Protein AF-A0AAV9D7H4-F1 (afdb_monomer)

Foldseek 3Di:
DPDPAAADEFAEDEPVLVVVLVDPPDDQPDDVSVVVNVVVVVSVLCQQAPNHLQKHWYDNDPCLLVCCVVVLVVQVVLLPDDPVVNVVVCVVVVKDWLDDPPDNPDPDGDIDDDDDPPVVPPVCVVPDDDPPPVVVVVVCVVVVVVVVVVPPPPDDDQDPVQALQKWWQDLVQLGIYTYHYDPSIDMDGDDPVNCQVVLRSGDHIDMDGDDDPPDPPDDRGDDDDDDDDDQQAWTANPRRPDDPVVVVVPPPPDPPPPDDDDDDDPVSVVSVVSSVVVPVLQDDQVVQDDGGDGSNSSVVSRCCQQRNCPHSPNVD

Organism: Acorus calamus (NCBI:txid4465)

Solvent-accessible surface area (backbone atoms only — not comparable to full-atom values): 19617 Å² total; per-residue (Å²): 129,92,62,93,56,47,74,40,72,53,57,75,42,45,40,69,57,51,53,57,76,69,41,97,78,70,74,67,93,42,73,69,52,47,58,47,52,53,50,50,52,52,50,51,49,44,26,30,7,74,90,30,77,8,31,34,28,39,30,82,51,80,64,35,55,59,52,47,58,59,55,43,53,49,56,59,51,56,62,68,44,56,72,67,61,36,51,47,54,29,60,78,68,65,41,47,53,95,58,76,83,83,55,84,86,56,95,73,80,66,76,42,71,90,78,80,83,64,78,77,63,67,69,52,81,79,58,75,96,65,90,67,69,71,54,67,70,52,69,55,56,67,61,53,56,78,53,47,91,66,68,62,82,82,76,83,72,79,51,91,85,72,38,73,47,39,33,35,50,41,83,90,73,31,40,57,31,34,38,31,75,68,86,55,44,47,80,49,67,42,46,64,70,53,13,53,76,50,40,52,56,30,21,51,49,57,68,51,74,62,80,72,80,98,62,78,98,74,84,87,74,84,88,84,84,86,89,74,79,59,56,78,42,63,43,69,55,94,72,44,68,84,58,80,71,69,63,70,78,71,64,76,81,67,94,74,83,87,79,87,76,88,90,72,62,76,64,61,59,50,31,47,50,51,37,54,52,51,58,71,64,48,83,57,68,75,82,59,58,57,74,68,37,27,43,49,57,41,51,52,50,48,47,45,54,37,65,25,100,87,8,67,59,60,81,107

InterPro domains:
  IPR027443 Isopenicillin N synthase-like superfamily [G3DSA:2.60.120.330] (157-263)

Structure (mmCIF, N/CA/C/O backbone):
data_AF-A0AAV9D7H4-F1
#
_entry.id   AF-A0AAV9D7H4-F1
#
loop_
_atom_site.group_PDB
_atom_site.id
_atom_site.type_symbol
_atom_site.label_atom_id
_atom_site.label_alt_id
_atom_site.label_comp_id
_atom_site.label_asym_id
_atom_site.label_entity_id
_atom_site.label_seq_id
_atom_site.pdbx_PDB_ins_code
_atom_site.Cartn_x
_atom_site.Cartn_y
_atom_site.Cartn_z
_atom_site.occupancy
_atom_site.B_iso_or_equiv
_atom_site.auth_seq_id
_atom_site.auth_comp_id
_atom_site.auth_asym_id
_atom_site.auth_atom_id
_atom_site.pdbx_PDB_model_num
ATOM 1 N N . MET A 1 1 ? 18.206 -14.385 4.828 1.00 40.03 1 MET A N 1
ATOM 2 C CA . MET A 1 1 ? 18.029 -15.354 5.924 1.00 40.03 1 MET A CA 1
ATOM 3 C C . MET A 1 1 ? 16.780 -16.150 5.613 1.00 40.03 1 MET A C 1
ATOM 5 O O . MET A 1 1 ? 15.717 -15.554 5.545 1.00 40.03 1 MET A O 1
ATOM 9 N N . GLU A 1 2 ? 16.912 -17.447 5.350 1.00 40.94 2 GLU A N 1
ATOM 10 C CA . GLU A 1 2 ? 15.782 -18.385 5.374 1.00 40.94 2 GLU A CA 1
ATOM 11 C C . GLU A 1 2 ? 15.616 -18.857 6.822 1.00 40.94 2 GLU A C 1
ATOM 13 O O . GLU A 1 2 ? 16.022 -19.952 7.189 1.00 40.94 2 GLU A O 1
ATOM 18 N N . GLY A 1 3 ? 15.110 -17.968 7.675 1.00 51.56 3 GLY A N 1
ATOM 19 C CA . GLY A 1 3 ? 14.298 -18.429 8.796 1.00 51.56 3 GLY A CA 1
ATOM 20 C C . GLY A 1 3 ? 12.903 -18.693 8.240 1.00 51.56 3 GLY A C 1
ATOM 21 O O . GLY A 1 3 ? 12.486 -17.967 7.330 1.00 51.56 3 GLY A O 1
ATOM 22 N N . GLU A 1 4 ? 12.207 -19.720 8.731 1.00 58.97 4 GLU A N 1
ATOM 23 C CA . GLU A 1 4 ? 10.778 -19.924 8.461 1.00 58.97 4 GLU A CA 1
ATOM 24 C C . GLU A 1 4 ? 10.040 -18.631 8.816 1.00 58.97 4 GLU A C 1
ATOM 26 O O . GLU A 1 4 ? 9.758 -18.342 9.975 1.00 58.97 4 GLU A O 1
ATOM 31 N N . SER A 1 5 ? 9.829 -17.778 7.815 1.00 73.56 5 SER A N 1
ATOM 32 C CA . SER A 1 5 ? 9.148 -16.513 8.021 1.00 73.56 5 SER A CA 1
ATOM 33 C C . SER A 1 5 ? 7.673 -16.840 8.140 1.00 73.56 5 SER A C 1
ATOM 35 O O . SER A 1 5 ? 7.105 -17.493 7.263 1.00 73.56 5 SER A O 1
ATOM 37 N N . GLU A 1 6 ? 7.072 -16.421 9.244 1.00 90.69 6 GLU A N 1
ATOM 38 C CA . GLU A 1 6 ? 5.680 -16.717 9.542 1.00 90.69 6 GLU A CA 1
ATOM 39 C C . GLU A 1 6 ? 4.788 -16.118 8.447 1.00 90.69 6 GLU A C 1
ATOM 41 O O . GLU A 1 6 ? 4.914 -14.947 8.085 1.00 90.69 6 GLU A O 1
ATOM 46 N N . VAL A 1 7 ? 3.925 -16.938 7.849 1.00 94.12 7 VAL A N 1
ATOM 47 C CA . VAL A 1 7 ? 3.042 -16.486 6.771 1.00 94.12 7 VAL A CA 1
ATOM 48 C C . VAL A 1 7 ? 1.790 -15.882 7.385 1.00 94.12 7 VAL A C 1
ATOM 50 O O . VAL A 1 7 ? 1.121 -16.527 8.187 1.00 94.12 7 VAL A O 1
ATOM 53 N N . ILE A 1 8 ? 1.443 -14.669 6.961 1.00 95.50 8 ILE A N 1
ATOM 54 C CA . ILE A 1 8 ? 0.184 -14.021 7.317 1.00 95.50 8 ILE A CA 1
ATOM 55 C C . ILE A 1 8 ? -0.759 -13.979 6.116 1.00 95.50 8 ILE A C 1
ATOM 57 O O . ILE A 1 8 ? -0.386 -13.553 5.019 1.00 95.50 8 ILE A O 1
ATOM 61 N N . GLU A 1 9 ? -2.000 -14.393 6.356 1.00 96.81 9 GLU A N 1
ATOM 62 C CA . GLU A 1 9 ? -3.128 -14.232 5.441 1.00 96.81 9 GLU A CA 1
ATOM 63 C C . GLU A 1 9 ? -3.985 -13.063 5.954 1.00 96.81 9 GLU A C 1
ATOM 65 O O . GLU A 1 9 ? -4.584 -13.163 7.030 1.00 96.81 9 GLU A O 1
ATOM 70 N N . PRO A 1 10 ? -3.989 -11.909 5.264 1.00 96.62 10 PRO A N 1
ATOM 71 C CA . PRO A 1 10 ? -4.747 -10.744 5.702 1.00 96.62 10 PRO A CA 1
ATOM 72 C C . PRO A 1 10 ? -6.247 -11.008 5.701 1.00 96.62 10 PRO A C 1
ATOM 74 O O . PRO A 1 10 ? -6.738 -11.838 4.941 1.00 96.62 10 PRO A O 1
ATOM 77 N N . PHE A 1 11 ? -6.990 -10.231 6.494 1.00 97.75 11 PHE A N 1
ATOM 78 C CA . PHE A 1 11 ? -8.447 -10.244 6.409 1.00 97.75 11 PHE A CA 1
ATOM 79 C C . PHE A 1 11 ? -8.887 -9.918 4.976 1.00 97.75 11 PHE A C 1
ATOM 81 O O . PHE A 1 11 ? -8.496 -8.888 4.419 1.00 97.75 11 PHE A O 1
ATOM 88 N N . GLU A 1 12 ? -9.683 -10.807 4.392 1.00 97.81 12 GLU A N 1
ATOM 89 C CA . GLU A 1 12 ? -10.244 -10.635 3.059 1.00 97.81 12 GLU A CA 1
ATOM 90 C C . GLU A 1 12 ? -11.577 -9.898 3.159 1.00 97.81 12 GLU A C 1
ATOM 92 O O . GLU A 1 12 ? -12.530 -10.382 3.767 1.00 97.81 12 GLU A O 1
ATOM 97 N N . LEU A 1 13 ? -11.642 -8.721 2.545 1.00 97.56 13 LEU A N 1
ATOM 98 C CA . LEU A 1 13 ? -12.862 -7.946 2.395 1.00 97.56 13 LEU A CA 1
ATOM 99 C C . LEU A 1 13 ? -13.321 -8.042 0.942 1.00 97.56 13 LEU A C 1
ATOM 101 O O . LEU A 1 13 ? -12.619 -7.606 0.028 1.00 97.56 13 LEU A O 1
ATOM 105 N N . HIS A 1 14 ? -14.507 -8.599 0.718 1.00 96.81 14 HIS A N 1
ATOM 106 C CA . HIS A 1 14 ? -15.056 -8.671 -0.628 1.00 96.81 14 HIS A CA 1
ATOM 107 C C . HIS A 1 14 ? -15.448 -7.272 -1.126 1.00 96.81 14 HIS A C 1
ATOM 109 O O . HIS A 1 14 ? -15.955 -6.442 -0.371 1.00 96.81 14 HIS A O 1
ATOM 115 N N . HIS A 1 15 ? -15.240 -7.004 -2.414 1.00 95.75 15 HIS A N 1
ATOM 116 C CA . HIS A 1 15 ? -15.512 -5.707 -3.030 1.00 95.75 15 HIS A CA 1
ATOM 117 C C . HIS A 1 15 ? -16.971 -5.255 -2.846 1.00 95.75 15 HIS A C 1
ATOM 119 O O . HIS A 1 15 ? -17.214 -4.088 -2.557 1.00 95.75 15 HIS A O 1
ATOM 125 N N . SER A 1 16 ? -17.942 -6.172 -2.933 1.00 93.25 16 SER A N 1
ATOM 126 C CA . SER A 1 16 ? -19.355 -5.851 -2.668 1.00 93.25 16 SER A CA 1
ATOM 127 C C . SER A 1 16 ? -19.586 -5.344 -1.244 1.00 93.25 16 SER A C 1
ATOM 129 O O . SER A 1 16 ? -20.322 -4.383 -1.049 1.00 93.25 16 SER A O 1
ATOM 131 N N . ASP A 1 17 ? -18.928 -5.952 -0.257 1.00 93.38 17 ASP A N 1
ATOM 132 C CA . ASP A 1 17 ? -19.065 -5.561 1.146 1.00 93.38 17 ASP A CA 1
ATOM 133 C C . ASP A 1 17 ? -18.401 -4.205 1.391 1.00 93.38 17 ASP A C 1
ATOM 135 O O . ASP A 1 17 ? -18.930 -3.376 2.127 1.00 93.38 17 ASP A O 1
ATOM 139 N N . LEU A 1 18 ? -17.273 -3.936 0.722 1.00 94.19 18 LEU A N 1
ATOM 140 C CA . LEU A 1 18 ? -16.639 -2.619 0.742 1.00 94.19 18 LEU A CA 1
ATOM 141 C C . LEU A 1 18 ? -17.574 -1.531 0.191 1.00 94.19 18 LEU A C 1
ATOM 143 O O . LEU A 1 18 ? -17.664 -0.454 0.785 1.00 94.19 18 LEU A O 1
ATOM 147 N N . LEU A 1 19 ? -18.274 -1.802 -0.915 1.00 91.56 19 LEU A N 1
ATOM 148 C CA . LEU A 1 19 ? -19.238 -0.864 -1.497 1.00 91.56 19 LEU A CA 1
ATOM 149 C C . LEU A 1 19 ? -20.410 -0.598 -0.545 1.00 91.56 19 LEU A C 1
ATOM 151 O O . LEU A 1 19 ? -20.792 0.559 -0.365 1.00 91.56 19 LEU A O 1
ATOM 155 N N . LEU A 1 20 ? -20.933 -1.637 0.113 1.00 89.94 20 LEU A N 1
ATOM 156 C CA . LEU A 1 20 ? -21.994 -1.500 1.118 1.00 89.94 20 LEU A CA 1
ATOM 157 C C . LEU A 1 20 ? -21.530 -0.682 2.330 1.00 89.94 20 LEU A C 1
ATOM 159 O O . LEU A 1 20 ? -22.233 0.225 2.764 1.00 89.94 20 LEU A O 1
ATOM 163 N N . LEU A 1 21 ? -20.320 -0.935 2.840 1.00 89.56 21 LEU A N 1
ATOM 164 C CA . LEU A 1 21 ? -19.739 -0.171 3.952 1.00 89.56 21 LEU A CA 1
ATOM 165 C C . LEU A 1 21 ? -19.476 1.301 3.604 1.00 89.56 21 LEU A C 1
ATOM 167 O O . LEU A 1 21 ? -19.474 2.151 4.493 1.00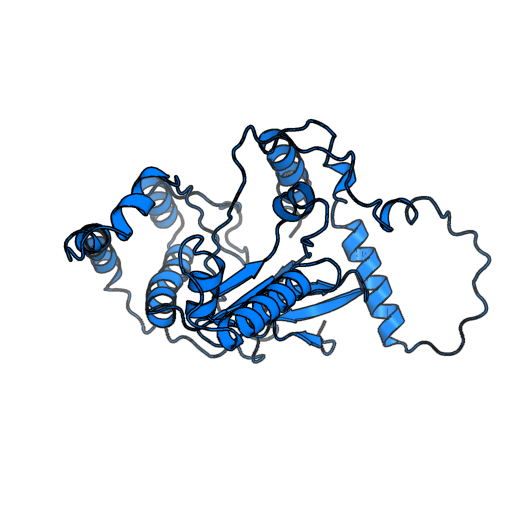 89.56 21 LEU A O 1
ATOM 171 N N . SER A 1 22 ? -19.231 1.594 2.327 1.00 85.94 22 SER A N 1
ATOM 172 C CA . SER A 1 22 ? -18.913 2.940 1.839 1.00 85.94 22 SER A CA 1
ATOM 173 C C . SER A 1 22 ? -20.149 3.745 1.429 1.00 85.94 22 SER A C 1
ATOM 175 O O . SER A 1 22 ? -20.029 4.942 1.175 1.00 85.94 22 SER A O 1
ATOM 177 N N . SER A 1 23 ? -21.326 3.117 1.356 1.00 82.69 23 SER A N 1
ATOM 178 C CA . SER A 1 23 ? -22.561 3.736 0.869 1.00 82.69 23 SER A CA 1
ATOM 179 C C . SER A 1 23 ? -23.381 4.326 2.025 1.00 82.69 23 SER A C 1
ATOM 181 O O . SER A 1 23 ? -24.018 3.582 2.768 1.00 82.69 23 SER A O 1
ATOM 183 N N . PRO A 1 24 ? -23.447 5.662 2.189 1.00 60.84 24 PRO A N 1
ATOM 184 C CA . PRO A 1 24 ? -24.204 6.287 3.278 1.00 60.84 24 PRO A CA 1
ATOM 185 C C . PRO A 1 24 ? -25.733 6.185 3.114 1.00 60.84 24 PRO A C 1
ATOM 187 O O . PRO A 1 24 ? -26.472 6.552 4.026 1.00 60.84 24 PRO A O 1
ATOM 190 N N . SER A 1 25 ? -26.218 5.731 1.954 1.00 61.22 25 SER A N 1
ATOM 191 C CA . SER A 1 25 ? -27.631 5.748 1.551 1.00 61.22 25 SER A CA 1
ATOM 192 C C . SER A 1 25 ? -28.276 4.365 1.413 1.00 61.22 25 SER A C 1
ATOM 194 O O . SER A 1 25 ? -29.502 4.285 1.297 1.00 61.22 25 SER A O 1
ATOM 196 N N . SER A 1 26 ? -27.506 3.272 1.440 1.00 62.44 26 SER A N 1
ATOM 197 C CA . SER A 1 26 ? -28.075 1.924 1.395 1.00 62.44 26 SER A CA 1
ATOM 198 C C . SER A 1 26 ? -28.694 1.599 2.749 1.00 62.44 26 SER A C 1
ATOM 200 O O . SER A 1 26 ? -27.996 1.283 3.711 1.00 62.44 26 SER A O 1
ATOM 202 N N . SER A 1 27 ? -30.020 1.707 2.833 1.00 64.75 27 SER A N 1
ATOM 203 C CA . SER A 1 27 ? -30.754 1.187 3.983 1.00 64.75 27 SER A CA 1
ATOM 204 C C . SER A 1 27 ? -30.623 -0.338 3.970 1.00 64.75 27 SER A C 1
ATOM 206 O O . SER A 1 27 ? -31.001 -0.945 2.968 1.00 64.75 27 SER A O 1
ATOM 208 N N . PRO A 1 28 ? -30.085 -0.959 5.029 1.00 68.00 28 PRO A N 1
ATOM 209 C CA . PRO A 1 28 ? -29.933 -2.404 5.073 1.00 68.00 28 PRO A CA 1
ATOM 210 C C . PRO A 1 28 ? -31.297 -3.087 4.928 1.00 68.00 28 PRO A C 1
ATOM 212 O O . PRO A 1 28 ? -32.294 -2.677 5.526 1.00 68.00 28 PRO A O 1
ATOM 215 N N . SER A 1 29 ? -31.327 -4.144 4.125 1.00 71.44 29 SER A N 1
ATOM 216 C CA . SER A 1 29 ? -32.520 -4.863 3.669 1.00 71.44 29 SER A CA 1
ATOM 217 C C . SER A 1 29 ? -33.186 -5.676 4.785 1.00 71.44 29 SER A C 1
ATOM 219 O O . SER A 1 29 ? -34.302 -6.171 4.618 1.00 71.44 29 SER A O 1
ATOM 221 N N . GLY A 1 30 ? -32.524 -5.817 5.939 1.00 80.12 30 GLY A N 1
ATOM 222 C CA . GLY A 1 30 ? -33.082 -6.436 7.134 1.00 80.12 30 GLY A CA 1
ATOM 223 C C . GLY A 1 30 ? -32.089 -6.557 8.298 1.00 80.12 30 GLY A C 1
ATOM 224 O O . GLY A 1 30 ? -30.903 -6.266 8.138 1.00 80.12 30 GLY A O 1
ATOM 225 N N . PRO A 1 31 ? -32.549 -7.030 9.473 1.00 77.88 31 PRO A N 1
ATOM 226 C CA . PRO A 1 31 ? -31.730 -7.128 10.688 1.00 77.88 31 PRO A CA 1
ATOM 227 C C . PRO A 1 31 ? -30.448 -7.956 10.518 1.00 77.88 31 PRO A C 1
ATOM 229 O O . PRO A 1 31 ? -29.401 -7.575 11.027 1.00 77.88 31 PRO A O 1
ATOM 232 N N . GLY A 1 32 ? -30.506 -9.053 9.753 1.00 86.50 32 GLY A N 1
ATOM 233 C CA . GLY A 1 32 ? -29.336 -9.908 9.516 1.00 86.50 32 GLY A CA 1
ATOM 234 C C . GLY A 1 32 ? -28.239 -9.240 8.680 1.00 86.50 32 GLY A C 1
ATOM 235 O O . GLY A 1 32 ? -27.062 -9.508 8.894 1.00 86.50 32 GLY A O 1
ATOM 236 N N . GLU A 1 33 ? -28.604 -8.338 7.764 1.00 85.56 33 GLU A N 1
ATOM 237 C CA . GLU A 1 33 ? -27.627 -7.576 6.975 1.00 85.56 33 GLU A CA 1
ATOM 238 C C . GLU A 1 33 ? -26.922 -6.519 7.836 1.00 85.56 33 GLU A C 1
ATOM 240 O O . GLU A 1 33 ? -25.719 -6.319 7.698 1.00 85.56 33 GLU A O 1
ATOM 245 N N . ILE A 1 34 ? -27.641 -5.905 8.785 1.00 85.56 34 ILE A N 1
ATOM 246 C CA . ILE A 1 34 ? -27.061 -4.965 9.759 1.00 85.56 34 ILE A CA 1
ATOM 247 C C . ILE A 1 34 ? -26.006 -5.672 10.608 1.00 85.56 34 ILE A C 1
ATOM 249 O O . ILE A 1 34 ? -24.860 -5.232 10.667 1.00 85.56 34 ILE A O 1
ATOM 253 N N . GLU A 1 35 ? -26.377 -6.791 11.233 1.00 91.12 35 GLU A N 1
ATOM 254 C CA . GLU A 1 35 ? -25.467 -7.557 12.091 1.00 91.12 35 GLU A CA 1
ATOM 255 C C . GLU A 1 35 ? -24.226 -8.035 11.324 1.00 91.12 35 GLU A C 1
ATOM 257 O O . GLU A 1 35 ? -23.107 -7.995 11.852 1.00 91.12 35 GLU A O 1
ATOM 262 N N . TRP A 1 36 ? -24.409 -8.439 10.062 1.00 91.44 36 TRP A N 1
ATOM 263 C CA . TRP A 1 36 ? -23.316 -8.803 9.167 1.00 91.44 36 TRP A CA 1
ATOM 264 C C . TRP A 1 36 ? -22.381 -7.623 8.893 1.00 91.44 36 TRP A C 1
ATOM 266 O O . TRP A 1 36 ? -21.183 -7.731 9.158 1.00 91.44 36 TRP A O 1
ATOM 276 N N . LEU A 1 37 ? -22.902 -6.486 8.424 1.00 91.00 37 LEU A N 1
ATOM 277 C CA . LEU A 1 37 ? -22.090 -5.310 8.091 1.00 91.00 37 LEU A CA 1
ATOM 278 C C . LEU A 1 37 ? -21.353 -4.754 9.311 1.00 91.00 37 LEU A C 1
ATOM 280 O O . LEU A 1 37 ? -20.187 -4.374 9.208 1.00 91.00 37 LEU A O 1
ATOM 284 N N . GLU A 1 38 ? -21.978 -4.764 10.487 1.00 92.69 38 GLU A N 1
ATOM 285 C CA . GLU A 1 38 ? -21.292 -4.418 11.730 1.00 92.69 38 GLU A CA 1
ATOM 286 C C . GLU A 1 38 ? -20.149 -5.390 12.047 1.00 92.69 38 GLU A C 1
ATOM 288 O O . GLU A 1 38 ? -19.082 -4.974 12.505 1.00 92.69 38 GLU A O 1
ATOM 293 N N . SER A 1 39 ? -20.349 -6.689 11.810 1.00 95.88 39 SER A N 1
ATOM 294 C CA . SER A 1 39 ? -19.305 -7.701 11.984 1.00 95.88 39 SER A CA 1
ATOM 295 C C . SER A 1 39 ? -18.135 -7.477 11.028 1.00 95.88 39 SER A C 1
ATOM 297 O O . SER A 1 39 ? -16.982 -7.467 11.468 1.00 95.88 39 SER A O 1
ATOM 299 N N . VAL A 1 40 ? -18.418 -7.215 9.749 1.00 96.06 40 VAL A N 1
ATOM 300 C CA . VAL A 1 40 ? -17.398 -6.891 8.744 1.00 96.06 40 VAL A CA 1
ATOM 301 C C . VAL A 1 40 ? -16.663 -5.605 9.129 1.00 96.06 40 VAL A C 1
ATOM 303 O O . VAL A 1 40 ? -15.436 -5.590 9.153 1.00 96.06 40 VAL A O 1
ATOM 306 N N . SER A 1 41 ? -17.379 -4.550 9.527 1.00 95.38 41 SER A N 1
ATOM 307 C CA . SER A 1 41 ? -16.784 -3.290 9.988 1.00 95.38 41 SER A CA 1
ATOM 308 C C . SER A 1 41 ? -15.834 -3.502 11.174 1.00 95.38 41 SER A C 1
ATOM 310 O O . SER A 1 41 ? -14.697 -3.020 11.165 1.00 95.38 41 SER A O 1
ATOM 312 N N . ARG A 1 42 ? -16.241 -4.304 12.170 1.00 96.25 42 ARG A N 1
ATOM 313 C CA . ARG A 1 42 ? -15.373 -4.686 13.296 1.00 96.25 42 ARG A CA 1
ATOM 314 C C . ARG A 1 42 ? -14.127 -5.441 12.831 1.00 96.25 42 ARG A C 1
ATOM 316 O O . ARG A 1 42 ? -13.046 -5.182 13.357 1.00 96.25 42 ARG A O 1
ATOM 323 N N . ALA A 1 43 ? -14.255 -6.348 11.865 1.00 97.56 43 ALA A N 1
ATOM 324 C CA . ALA A 1 43 ? -13.124 -7.096 11.320 1.00 97.56 43 ALA A CA 1
ATOM 325 C C . ALA A 1 43 ? -12.138 -6.190 10.564 1.00 97.56 43 ALA A C 1
ATOM 327 O O . ALA A 1 43 ? -10.933 -6.289 10.796 1.00 97.56 43 ALA A O 1
ATOM 328 N N . VAL A 1 44 ? -12.636 -5.247 9.756 1.00 97.44 44 VAL A N 1
ATOM 329 C CA . VAL A 1 44 ? -11.816 -4.227 9.077 1.00 97.44 44 VAL A CA 1
ATOM 330 C C . VAL A 1 44 ? -11.057 -3.388 10.104 1.00 97.44 44 VAL A C 1
ATOM 332 O O . VAL A 1 44 ? -9.834 -3.276 10.025 1.00 97.44 44 VAL A O 1
ATOM 335 N N . MET A 1 45 ? -11.748 -2.855 11.115 1.00 96.62 45 MET A N 1
ATOM 336 C CA . MET A 1 45 ? -11.103 -2.050 12.157 1.00 96.62 45 MET A CA 1
ATOM 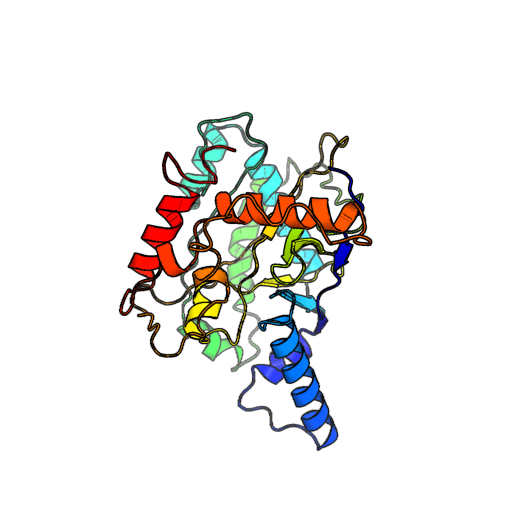337 C C . MET A 1 45 ? -10.093 -2.852 12.979 1.00 96.62 45 MET A C 1
ATOM 339 O O . MET A 1 45 ? -9.062 -2.311 13.369 1.00 96.62 45 MET A O 1
ATOM 343 N N . LYS A 1 46 ? -10.346 -4.143 13.217 1.00 96.62 46 LYS A N 1
ATOM 344 C CA . LYS A 1 46 ? -9.379 -5.031 13.867 1.00 96.62 46 LYS A CA 1
ATOM 345 C C . LYS A 1 46 ? -8.142 -5.249 12.995 1.00 96.62 46 LYS A C 1
ATOM 347 O O . LYS A 1 46 ? -7.039 -5.177 13.516 1.00 96.62 46 LYS A O 1
ATOM 352 N N . ALA A 1 47 ? -8.311 -5.500 11.696 1.00 96.94 47 ALA A N 1
ATOM 353 C CA . ALA A 1 47 ? -7.206 -5.760 10.774 1.00 96.94 47 ALA A CA 1
ATOM 354 C C . ALA A 1 47 ? -6.314 -4.526 10.554 1.00 96.94 47 ALA A C 1
ATOM 356 O O . ALA A 1 47 ? -5.090 -4.642 10.504 1.00 96.94 47 ALA A O 1
ATOM 357 N N . LEU A 1 48 ? -6.923 -3.342 10.453 1.00 97.06 48 LEU A N 1
ATOM 358 C CA . LEU A 1 48 ? -6.215 -2.081 10.220 1.00 97.06 48 LEU A CA 1
ATOM 359 C C . LEU A 1 48 ? -5.772 -1.374 11.509 1.00 97.06 48 LEU A C 1
ATOM 361 O O . LEU A 1 48 ? -5.006 -0.416 11.437 1.00 97.06 48 LEU A O 1
ATOM 365 N N . GLY A 1 49 ? -6.284 -1.787 12.668 1.00 95.38 49 GLY A N 1
ATOM 366 C CA . GLY A 1 49 ? -6.033 -1.145 13.956 1.00 95.38 49 GLY A CA 1
ATOM 367 C C . GLY A 1 49 ? -4.768 -1.630 14.678 1.00 95.38 49 GLY A C 1
ATOM 368 O O . GLY A 1 49 ? -4.034 -2.464 14.158 1.00 95.38 49 GLY A O 1
ATOM 369 N N . PRO A 1 50 ? -4.512 -1.141 15.909 1.00 91.88 50 PRO A N 1
ATOM 370 C CA . PRO A 1 50 ? -3.278 -1.398 16.668 1.00 91.88 50 PRO A CA 1
ATOM 371 C C . PRO A 1 50 ? -2.926 -2.859 16.938 1.00 91.88 50 PRO A C 1
ATOM 373 O O . PRO A 1 50 ? -1.754 -3.166 17.124 1.00 91.88 50 PRO A O 1
ATOM 376 N N . SER A 1 51 ? -3.928 -3.733 17.009 1.00 90.25 51 SER A N 1
ATOM 377 C CA . SER A 1 51 ? -3.753 -5.169 17.246 1.00 90.25 51 SER A CA 1
ATOM 378 C C . SER A 1 51 ? -3.754 -5.998 15.962 1.00 90.25 51 SER A C 1
ATOM 380 O O . SER A 1 51 ? -3.641 -7.221 16.028 1.00 90.25 51 SER A O 1
ATOM 382 N N . GLY A 1 52 ? -3.944 -5.353 14.812 1.00 93.06 52 GLY A N 1
ATOM 383 C CA . GLY A 1 52 ? -3.939 -5.989 13.508 1.00 93.06 52 GLY A CA 1
ATOM 384 C C . GLY A 1 52 ? -2.621 -5.787 12.765 1.00 93.06 52 GLY A C 1
ATOM 385 O O . GLY A 1 52 ? -1.771 -5.003 13.185 1.00 93.06 52 GLY A O 1
ATOM 386 N N . PRO A 1 53 ? -2.463 -6.454 11.614 1.00 93.44 53 PRO A N 1
ATOM 387 C CA . PRO A 1 53 ? -1.283 -6.306 10.766 1.00 93.44 53 PRO A CA 1
ATOM 388 C C . PRO A 1 53 ? -1.178 -4.940 10.068 1.00 93.44 53 PRO A C 1
ATOM 390 O O . PRO A 1 53 ? -0.180 -4.674 9.399 1.00 93.44 53 PRO A O 1
ATOM 393 N N . GLY A 1 54 ? -2.192 -4.072 10.176 1.00 95.50 54 GLY A N 1
ATOM 394 C CA . GLY A 1 54 ? -2.221 -2.762 9.516 1.00 95.50 54 GLY A CA 1
ATOM 395 C C . GLY A 1 54 ? -2.508 -2.845 8.015 1.00 95.50 54 GLY A C 1
ATOM 396 O O . GLY A 1 54 ? -2.245 -1.891 7.278 1.00 95.50 54 GLY A O 1
ATOM 397 N N . LEU A 1 55 ? -3.028 -3.985 7.546 1.00 96.75 55 LEU A N 1
ATOM 398 C CA . LEU A 1 55 ? -3.429 -4.187 6.158 1.00 96.75 55 LEU A CA 1
ATOM 399 C C . LEU A 1 55 ? -4.540 -5.228 6.001 1.00 96.75 55 LEU A C 1
ATOM 401 O O . LEU A 1 55 ? -4.773 -6.055 6.882 1.00 96.75 55 LEU A O 1
ATOM 405 N N . LEU A 1 56 ? -5.203 -5.188 4.850 1.00 97.56 56 LEU A N 1
ATOM 406 C CA . LEU A 1 56 ? -6.226 -6.143 4.427 1.00 97.56 56 LEU A CA 1
ATOM 407 C C . LEU A 1 56 ? -6.118 -6.429 2.924 1.00 97.56 56 LEU A C 1
ATOM 409 O O . LEU A 1 56 ? -5.435 -5.703 2.194 1.00 97.56 56 LEU A O 1
ATOM 413 N N . ALA A 1 57 ? -6.802 -7.474 2.464 1.00 97.94 57 ALA A N 1
ATOM 414 C CA . ALA A 1 57 ? -6.912 -7.813 1.051 1.00 97.94 57 ALA A CA 1
ATOM 415 C C . ALA A 1 57 ? -8.339 -7.547 0.553 1.00 97.94 57 ALA A C 1
ATOM 417 O O . ALA A 1 57 ? -9.296 -8.071 1.112 1.00 97.94 57 ALA A O 1
ATOM 418 N N . ILE A 1 58 ? -8.492 -6.758 -0.509 1.00 97.75 58 ILE A N 1
ATOM 419 C CA . ILE A 1 58 ? -9.760 -6.601 -1.222 1.00 97.75 58 ILE A CA 1
ATOM 420 C C . ILE A 1 58 ? -9.858 -7.676 -2.299 1.00 97.75 58 ILE A C 1
ATOM 422 O O . ILE A 1 58 ? -8.989 -7.755 -3.173 1.00 97.75 58 ILE A O 1
ATOM 426 N N . THR A 1 59 ? -10.916 -8.480 -2.256 1.00 97.12 59 THR A N 1
ATOM 427 C CA . THR A 1 59 ? -11.180 -9.572 -3.205 1.00 97.12 59 THR A CA 1
ATOM 428 C C . THR A 1 59 ? -12.437 -9.299 -4.030 1.00 97.12 59 THR A C 1
ATOM 430 O O . THR A 1 59 ? -13.197 -8.379 -3.739 1.00 97.12 59 THR A O 1
ATOM 433 N N . GLY A 1 60 ? -12.654 -10.063 -5.104 1.00 95.31 60 GLY A N 1
ATOM 434 C CA . GLY A 1 60 ? -13.879 -9.947 -5.908 1.00 95.31 60 GLY A CA 1
ATOM 435 C C . GLY A 1 60 ? -14.002 -8.660 -6.729 1.00 95.31 60 GLY A C 1
ATOM 436 O O . GLY A 1 60 ? -15.103 -8.296 -7.131 1.00 95.31 60 GLY A O 1
ATOM 437 N N . VAL A 1 61 ? -12.893 -7.957 -6.977 1.00 94.19 61 VAL A N 1
ATOM 438 C CA . VAL A 1 61 ? -12.888 -6.781 -7.854 1.00 94.19 61 VAL A CA 1
ATOM 439 C C . VAL A 1 61 ? -12.969 -7.240 -9.307 1.00 94.19 61 VAL A C 1
ATOM 441 O O . VAL A 1 61 ? -12.129 -8.009 -9.785 1.00 94.19 61 VAL A O 1
ATOM 444 N N . GLU A 1 62 ? -13.981 -6.759 -10.020 1.00 91.75 62 GLU A N 1
ATOM 445 C CA . GLU A 1 62 ? -14.203 -7.108 -11.419 1.00 91.75 62 GLU A CA 1
ATOM 446 C C . GLU A 1 62 ? -12.994 -6.739 -12.288 1.00 91.75 62 GLU A C 1
ATOM 448 O O . GLU A 1 62 ? -12.376 -5.687 -12.122 1.00 91.75 62 GLU A O 1
ATOM 453 N N . ARG A 1 63 ? -12.633 -7.629 -13.222 1.00 89.62 63 ARG A N 1
ATOM 454 C CA . ARG A 1 63 ? -11.524 -7.453 -14.184 1.00 89.62 63 ARG A CA 1
ATOM 455 C C . ARG A 1 63 ? -10.136 -7.222 -13.566 1.00 89.62 63 ARG A C 1
ATOM 457 O O . ARG A 1 63 ? -9.174 -7.023 -14.307 1.00 89.62 63 ARG A O 1
ATOM 464 N N . ALA A 1 64 ? -9.974 -7.322 -12.244 1.00 89.38 64 ALA A N 1
ATOM 465 C CA . ALA A 1 64 ? -8.702 -7.067 -11.565 1.00 89.38 64 ALA A CA 1
ATOM 466 C C . ALA A 1 64 ? -7.554 -7.939 -12.093 1.00 89.38 64 ALA A C 1
ATOM 468 O O . ALA A 1 64 ? -6.446 -7.451 -12.313 1.00 89.38 64 ALA A O 1
ATOM 469 N N . LEU A 1 65 ? -7.821 -9.223 -12.359 1.00 87.38 65 LEU A N 1
ATOM 470 C CA . LEU A 1 65 ? -6.830 -10.145 -12.918 1.00 87.38 65 LEU A CA 1
ATOM 471 C C . LEU A 1 65 ? -6.361 -9.718 -14.317 1.00 87.38 65 LEU A C 1
ATOM 473 O O . LEU A 1 65 ? -5.165 -9.763 -14.610 1.00 87.38 65 LEU A O 1
ATOM 477 N N . GLU A 1 66 ? -7.299 -9.317 -15.174 1.00 87.38 66 GLU A N 1
ATOM 478 C CA . GLU A 1 66 ? -7.033 -8.892 -16.551 1.00 87.38 66 GLU A CA 1
ATOM 479 C C . GLU A 1 66 ? -6.242 -7.584 -16.571 1.00 87.38 66 GLU A C 1
ATOM 481 O O . GLU A 1 66 ? -5.184 -7.507 -17.200 1.00 87.38 66 GLU A O 1
ATOM 486 N N . LEU A 1 67 ? -6.710 -6.584 -15.815 1.00 86.00 67 LEU A N 1
ATOM 487 C CA . LEU A 1 67 ? -6.060 -5.281 -15.691 1.00 86.00 67 LEU A CA 1
ATOM 488 C C . LEU A 1 67 ? -4.645 -5.422 -15.140 1.00 86.00 67 LEU A C 1
ATOM 490 O O . LEU A 1 67 ? -3.710 -4.859 -15.703 1.00 86.00 67 LEU A O 1
ATOM 494 N N . ARG A 1 68 ? -4.458 -6.232 -14.093 1.00 87.00 68 ARG A N 1
ATOM 495 C CA . ARG A 1 68 ? -3.140 -6.495 -13.511 1.00 87.00 68 ARG A CA 1
ATOM 496 C C . ARG A 1 68 ? -2.185 -7.120 -14.525 1.00 87.00 68 ARG A C 1
ATOM 498 O O . ARG A 1 68 ? -1.040 -6.688 -14.613 1.00 87.00 68 ARG A O 1
ATOM 505 N N . ARG A 1 69 ? -2.631 -8.118 -15.296 1.00 84.75 69 ARG A N 1
ATOM 506 C CA . ARG A 1 69 ? -1.797 -8.764 -16.327 1.00 84.75 69 ARG A CA 1
ATOM 507 C C . ARG A 1 69 ? -1.412 -7.800 -17.441 1.00 84.75 69 ARG A C 1
ATOM 509 O O . ARG A 1 69 ? -0.263 -7.809 -17.873 1.00 84.75 69 ARG A O 1
ATOM 516 N N . SER A 1 70 ? -2.353 -6.968 -17.876 1.00 84.31 70 SER A N 1
ATOM 517 C CA . SER A 1 70 ? -2.101 -5.957 -18.900 1.00 84.31 70 SER A CA 1
ATOM 518 C C . SER A 1 70 ? -1.112 -4.905 -18.386 1.00 84.31 70 SER A C 1
ATOM 520 O O . SER A 1 70 ? -0.020 -4.758 -18.937 1.00 84.31 70 SER A O 1
ATOM 522 N N . LEU A 1 71 ? -1.432 -4.267 -17.256 1.00 84.00 71 LEU A N 1
ATOM 523 C CA . LEU A 1 71 ? -0.680 -3.151 -16.684 1.00 84.00 71 LEU A CA 1
ATOM 524 C C . LEU A 1 71 ? 0.726 -3.549 -16.221 1.00 84.00 71 LEU A C 1
ATOM 526 O O . LEU A 1 71 ? 1.702 -2.910 -16.607 1.00 84.00 71 LEU A O 1
ATOM 530 N N . LEU A 1 72 ? 0.861 -4.611 -15.419 1.00 85.00 72 LEU A N 1
ATOM 531 C CA . LEU A 1 72 ? 2.161 -5.002 -14.857 1.00 85.00 72 LEU A CA 1
ATOM 532 C C . LEU A 1 72 ? 3.125 -5.548 -15.914 1.00 85.00 72 LEU A C 1
ATOM 534 O O . LEU A 1 72 ? 4.335 -5.525 -15.721 1.00 85.00 72 LEU A O 1
ATOM 538 N N . SER A 1 73 ? 2.627 -5.998 -17.066 1.00 82.19 73 SER A N 1
ATOM 539 C CA . SER A 1 73 ? 3.518 -6.362 -18.169 1.00 82.19 73 SER A CA 1
ATOM 540 C C . SER A 1 73 ? 4.275 -5.149 -18.730 1.00 82.19 73 SER A C 1
ATOM 542 O O . SER A 1 73 ? 5.392 -5.292 -19.232 1.00 82.19 73 SER A O 1
ATOM 544 N N . LEU A 1 74 ? 3.701 -3.944 -18.619 1.00 83.00 74 LEU A N 1
ATOM 545 C CA . LEU A 1 74 ? 4.298 -2.708 -19.122 1.00 83.00 74 LEU A CA 1
ATOM 546 C C . LEU A 1 74 ? 5.472 -2.242 -18.254 1.00 83.00 74 LEU A C 1
ATOM 548 O O . LEU A 1 74 ? 6.463 -1.766 -18.809 1.00 83.00 74 LEU A O 1
ATOM 552 N N . SER A 1 75 ? 5.419 -2.429 -16.926 1.00 84.00 75 SER A N 1
ATOM 553 C CA . SER A 1 75 ? 6.512 -2.029 -16.022 1.00 84.00 75 SER A CA 1
ATOM 554 C C . SER A 1 75 ? 7.809 -2.753 -16.356 1.00 84.00 75 SER A C 1
ATOM 556 O O . SER A 1 75 ? 8.849 -2.116 -16.520 1.00 84.00 75 SER A O 1
ATOM 558 N N . ARG A 1 76 ? 7.743 -4.076 -16.547 1.00 83.12 76 ARG A N 1
ATOM 559 C CA . ARG A 1 76 ? 8.898 -4.885 -16.947 1.00 83.12 76 ARG A CA 1
ATOM 560 C C . ARG A 1 76 ? 9.487 -4.403 -18.267 1.00 83.12 76 ARG A C 1
ATOM 562 O O . ARG A 1 76 ? 10.700 -4.285 -18.404 1.00 83.12 76 ARG A O 1
ATOM 569 N N . ARG A 1 77 ? 8.634 -4.126 -19.250 1.00 84.62 77 ARG A N 1
ATOM 570 C CA . ARG A 1 77 ? 9.077 -3.682 -20.574 1.00 84.62 77 ARG A CA 1
ATOM 571 C C . ARG A 1 77 ? 9.767 -2.328 -20.509 1.00 84.62 77 ARG A C 1
ATOM 573 O O . ARG A 1 77 ? 10.841 -2.184 -21.076 1.00 84.62 77 ARG A O 1
ATOM 580 N N . LEU A 1 78 ? 9.184 -1.379 -19.779 1.00 85.38 78 LEU A N 1
ATOM 581 C CA . LEU A 1 78 ? 9.769 -0.059 -19.558 1.00 85.38 78 LEU A CA 1
ATOM 582 C C . LEU A 1 78 ? 11.106 -0.149 -18.805 1.00 85.38 78 LEU A C 1
ATOM 584 O O . LEU A 1 78 ? 12.038 0.588 -19.117 1.00 85.38 78 LEU A O 1
ATOM 588 N N . ALA A 1 79 ? 11.231 -1.080 -17.855 1.00 84.19 79 ALA A N 1
ATOM 589 C CA . ALA A 1 79 ? 12.473 -1.330 -17.125 1.00 84.19 79 ALA A CA 1
ATOM 590 C C . ALA A 1 7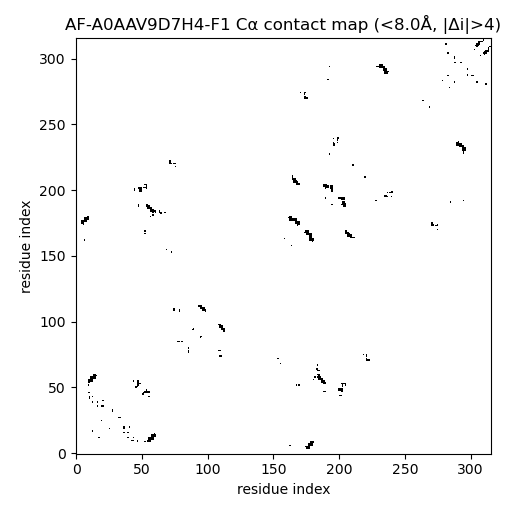9 ? 13.602 -1.891 -18.006 1.00 84.19 79 ALA A C 1
ATOM 592 O O . ALA A 1 79 ? 14.765 -1.603 -17.728 1.00 84.19 79 ALA A O 1
ATOM 593 N N . LEU A 1 80 ? 13.262 -2.652 -19.052 1.00 84.88 80 LEU A N 1
ATOM 594 C CA . LEU A 1 80 ? 14.212 -3.294 -19.969 1.00 84.88 80 LEU A CA 1
ATOM 595 C C . LEU A 1 80 ? 14.585 -2.445 -21.196 1.00 84.88 80 LEU A C 1
ATOM 597 O O . LEU A 1 80 ? 15.452 -2.863 -21.962 1.00 84.88 80 LEU A O 1
ATOM 601 N N . LEU A 1 81 ? 13.953 -1.284 -21.403 1.00 86.00 81 LEU A N 1
ATOM 602 C CA . LEU A 1 81 ? 14.382 -0.339 -22.437 1.00 86.00 81 LEU A CA 1
ATOM 603 C C . LEU A 1 81 ? 15.792 0.184 -22.137 1.00 86.00 81 LEU A C 1
ATOM 605 O O . LEU A 1 81 ? 16.178 0.341 -20.973 1.00 86.00 81 LEU A O 1
ATOM 609 N N . ASP A 1 82 ? 16.547 0.511 -23.187 1.00 86.00 82 ASP A N 1
ATOM 610 C CA . ASP A 1 82 ? 17.797 1.241 -23.015 1.00 86.00 82 ASP A CA 1
ATOM 611 C C . ASP A 1 82 ? 17.544 2.634 -22.415 1.00 86.00 82 ASP A C 1
ATOM 613 O O . ASP A 1 82 ? 16.423 3.145 -22.344 1.00 86.00 82 ASP A O 1
ATOM 617 N N . ASN A 1 83 ? 18.615 3.262 -21.939 1.00 83.12 83 ASN A N 1
ATOM 618 C CA . ASN A 1 83 ? 18.510 4.506 -21.188 1.00 83.12 83 ASN A CA 1
ATOM 619 C C . ASN A 1 83 ? 17.936 5.674 -21.993 1.00 83.12 83 ASN A C 1
ATOM 621 O O . ASN A 1 83 ? 17.298 6.540 -21.388 1.00 83.12 83 ASN A O 1
ATOM 625 N N . ASP A 1 84 ? 18.185 5.740 -23.299 1.00 85.62 84 ASP A N 1
ATOM 626 C CA . ASP A 1 84 ? 17.750 6.870 -24.112 1.00 85.62 84 ASP A CA 1
ATOM 627 C C . ASP A 1 84 ? 16.271 6.735 -24.463 1.00 85.62 84 ASP A C 1
ATOM 629 O O . ASP A 1 84 ? 15.513 7.692 -24.272 1.00 85.62 84 ASP A O 1
ATOM 633 N N . ASP A 1 85 ? 15.833 5.538 -24.851 1.00 87.81 85 ASP A N 1
ATOM 634 C CA . ASP A 1 85 ? 14.422 5.275 -25.119 1.00 87.81 85 ASP A CA 1
ATOM 635 C C . ASP A 1 85 ? 13.580 5.322 -23.845 1.00 87.81 85 ASP A C 1
ATOM 637 O O . ASP A 1 85 ? 12.525 5.959 -23.828 1.00 87.81 85 ASP A O 1
ATOM 641 N N . ARG A 1 86 ? 14.079 4.784 -22.727 1.00 86.62 86 ARG A N 1
ATOM 642 C CA . ARG A 1 86 ? 13.415 4.934 -21.426 1.00 86.62 86 ARG A CA 1
ATOM 643 C C . ARG A 1 86 ? 13.272 6.403 -21.040 1.00 86.62 86 ARG A C 1
ATOM 645 O O . ARG A 1 86 ? 12.187 6.826 -20.657 1.00 86.62 86 ARG A O 1
ATOM 652 N N . ARG A 1 87 ? 14.335 7.208 -21.160 1.00 83.75 87 ARG A N 1
ATOM 653 C CA . ARG A 1 87 ? 14.284 8.649 -20.842 1.00 83.75 87 ARG A CA 1
ATOM 654 C C . ARG A 1 87 ? 13.270 9.383 -21.718 1.00 83.75 87 ARG A C 1
ATOM 656 O O . ARG A 1 87 ? 12.591 10.277 -21.218 1.00 83.75 87 ARG A O 1
ATOM 663 N N . ARG A 1 88 ? 13.177 9.014 -22.998 1.00 88.25 88 ARG A N 1
ATOM 664 C CA . ARG A 1 88 ? 12.198 9.565 -23.939 1.00 88.25 88 ARG A CA 1
ATOM 665 C C . ARG A 1 88 ? 10.771 9.258 -23.491 1.00 88.25 88 ARG A C 1
ATOM 667 O O . ARG A 1 88 ? 10.020 10.195 -23.264 1.00 88.25 88 ARG A O 1
ATOM 674 N N . VAL A 1 89 ? 10.448 7.985 -23.247 1.00 88.00 89 VAL A N 1
ATOM 675 C CA . VAL A 1 89 ? 9.117 7.559 -22.776 1.00 88.00 89 VAL A CA 1
ATOM 676 C C . VAL A 1 89 ? 8.747 8.261 -21.467 1.00 88.00 89 VAL A C 1
ATOM 678 O O . VAL A 1 89 ? 7.654 8.806 -21.345 1.00 88.00 89 VAL A O 1
ATOM 681 N N . LEU A 1 90 ? 9.664 8.325 -20.495 1.00 86.56 90 LEU A N 1
ATOM 682 C CA . LEU A 1 90 ? 9.378 9.006 -19.230 1.00 86.56 90 LEU A CA 1
ATOM 683 C C . LEU A 1 90 ? 9.051 10.490 -19.434 1.00 86.56 90 LEU A C 1
ATOM 685 O O . LEU A 1 90 ? 8.113 11.007 -18.835 1.00 86.56 90 LEU A O 1
ATOM 689 N N . LYS A 1 91 ? 9.803 11.174 -20.302 1.00 87.56 91 LYS A N 1
ATOM 690 C CA . LYS A 1 91 ? 9.578 12.588 -20.606 1.00 87.56 91 LYS A CA 1
ATOM 691 C C . LYS A 1 91 ? 8.258 12.812 -21.345 1.00 87.56 91 LYS A C 1
ATOM 693 O O . LYS A 1 91 ? 7.513 13.710 -20.962 1.00 87.56 91 LYS A O 1
ATOM 698 N N . ASP A 1 92 ? 7.990 12.022 -22.379 1.00 90.62 92 ASP A N 1
ATOM 699 C CA . ASP A 1 92 ? 6.844 12.213 -23.273 1.00 90.62 92 ASP A CA 1
ATOM 700 C C . ASP A 1 92 ? 5.510 11.953 -22.552 1.00 90.62 92 ASP A C 1
ATOM 702 O O . ASP A 1 92 ? 4.519 12.618 -22.844 1.00 90.62 92 ASP A O 1
ATOM 706 N N . HIS A 1 93 ? 5.509 11.075 -21.541 1.00 86.25 93 HIS A N 1
ATOM 707 C CA . HIS A 1 93 ? 4.327 10.745 -20.731 1.00 86.25 93 HIS A CA 1
ATOM 708 C C . HIS A 1 93 ? 4.325 11.373 -19.328 1.00 86.25 93 HIS A C 1
ATOM 710 O O . HIS A 1 93 ? 3.495 11.016 -18.493 1.00 86.25 93 HIS A O 1
ATOM 716 N N . GLY A 1 94 ? 5.253 12.291 -19.030 1.00 86.56 94 GLY A N 1
ATOM 717 C CA . GLY A 1 94 ? 5.304 12.978 -17.733 1.00 86.56 94 GLY A CA 1
ATOM 718 C C . GLY A 1 94 ? 5.540 12.052 -16.531 1.00 86.56 94 GLY A C 1
ATOM 719 O O . GLY A 1 94 ? 5.118 12.364 -15.417 1.00 86.56 94 GLY A O 1
ATOM 720 N N . LEU A 1 95 ? 6.203 10.915 -16.744 1.00 87.00 95 LEU A N 1
ATOM 721 C CA . LEU A 1 95 ? 6.531 9.954 -15.698 1.00 87.00 95 LEU A CA 1
ATOM 722 C C . LEU A 1 95 ? 7.808 10.370 -14.958 1.00 87.00 95 LEU A C 1
ATOM 724 O O . LEU A 1 95 ? 8.826 10.736 -15.550 1.00 87.00 95 LEU A O 1
ATOM 728 N N . GLY A 1 96 ? 7.761 10.259 -13.637 1.00 84.31 96 GLY A N 1
ATOM 729 C CA . GLY A 1 96 ? 8.903 10.367 -12.745 1.00 84.31 96 GLY A CA 1
ATOM 730 C C . GLY A 1 96 ? 9.484 9.007 -12.358 1.00 84.31 96 GLY A C 1
ATOM 731 O O . GLY A 1 96 ? 9.017 7.946 -12.770 1.00 84.31 96 GLY A O 1
ATOM 732 N N . THR A 1 97 ? 10.507 9.060 -11.512 1.00 76.62 97 THR A N 1
ATOM 733 C CA . THR A 1 97 ? 11.126 7.905 -10.859 1.00 76.62 97 THR A CA 1
ATOM 734 C C . THR A 1 97 ? 11.508 8.314 -9.441 1.00 76.62 97 THR A C 1
ATOM 736 O O . THR A 1 97 ? 12.131 9.355 -9.232 1.00 76.62 97 THR A O 1
ATOM 739 N N . ASP A 1 98 ? 11.127 7.506 -8.461 1.00 69.75 98 ASP A N 1
ATOM 740 C CA . ASP A 1 98 ? 11.553 7.598 -7.059 1.00 69.75 98 ASP A CA 1
ATOM 741 C C . ASP A 1 98 ? 12.962 7.030 -6.850 1.00 69.75 98 ASP A C 1
ATOM 743 O O . ASP A 1 98 ? 13.531 7.130 -5.763 1.00 69.75 98 ASP A O 1
ATOM 747 N N . VAL A 1 99 ? 13.569 6.482 -7.906 1.00 70.56 99 VAL A N 1
ATOM 748 C CA . VAL A 1 99 ? 14.895 5.899 -7.833 1.00 70.56 99 VAL A CA 1
ATOM 749 C C . VAL A 1 99 ? 15.882 6.492 -8.840 1.00 70.56 99 VAL A C 1
ATOM 751 O O . VAL A 1 99 ? 15.543 6.846 -9.970 1.00 70.56 99 VAL A O 1
ATOM 754 N N . SER A 1 100 ? 17.150 6.606 -8.429 1.00 67.19 100 SER A N 1
ATOM 755 C CA . SER A 1 100 ? 18.213 7.140 -9.288 1.00 67.19 100 SER A CA 1
ATOM 756 C C . SER A 1 100 ? 18.410 6.281 -10.540 1.00 67.19 100 SER A C 1
ATOM 758 O O . SER A 1 100 ? 18.705 5.088 -10.438 1.00 67.19 100 SER A O 1
ATOM 760 N N . LEU A 1 101 ? 18.339 6.922 -11.712 1.00 67.50 101 LEU A N 1
ATOM 761 C CA . LEU A 1 101 ? 18.633 6.319 -13.020 1.00 67.50 101 LEU A CA 1
ATOM 762 C C . LEU A 1 101 ? 20.138 6.234 -13.325 1.00 67.50 101 LEU A C 1
ATOM 764 O O . LEU A 1 101 ? 20.523 5.794 -14.403 1.00 67.50 101 LEU A O 1
ATOM 768 N N . LYS A 1 102 ? 21.002 6.698 -12.411 1.00 67.31 102 LYS A N 1
ATOM 769 C CA . LYS A 1 102 ? 22.459 6.743 -12.622 1.00 67.31 102 LYS A CA 1
ATOM 770 C C . LYS A 1 102 ? 23.161 5.415 -12.333 1.00 67.31 102 LYS A C 1
ATOM 772 O O . LYS A 1 102 ? 24.291 5.245 -12.773 1.00 67.31 102 LYS A O 1
ATOM 777 N N . ASN A 1 103 ? 22.523 4.514 -11.585 1.00 69.50 103 ASN A N 1
ATOM 778 C CA . ASN A 1 103 ? 23.049 3.181 -11.298 1.00 69.50 103 ASN A CA 1
ATOM 779 C C . ASN A 1 103 ? 22.325 2.151 -12.187 1.00 69.50 103 ASN A C 1
ATOM 781 O O . ASN A 1 103 ? 21.170 1.839 -11.888 1.00 69.50 103 ASN A O 1
ATOM 785 N N . PRO A 1 104 ? 22.951 1.657 -13.271 1.00 64.44 104 PRO A N 1
ATOM 786 C CA . PRO A 1 104 ? 22.325 0.694 -14.174 1.00 64.44 104 PRO A CA 1
ATOM 787 C C . PRO A 1 104 ? 22.197 -0.711 -13.566 1.00 64.44 104 PRO A C 1
ATOM 789 O O . PRO A 1 104 ? 21.292 -1.439 -13.956 1.00 64.44 104 PRO A O 1
ATOM 792 N N . ASP A 1 105 ? 23.034 -1.065 -12.585 1.00 69.00 105 ASP A N 1
ATOM 793 C CA . ASP A 1 105 ? 23.094 -2.411 -11.987 1.00 69.00 105 ASP A CA 1
ATOM 794 C C . ASP A 1 105 ? 22.133 -2.592 -10.801 1.00 69.00 105 ASP A C 1
ATOM 796 O O . ASP A 1 105 ? 22.148 -3.605 -10.096 1.00 69.00 105 ASP A O 1
ATOM 800 N N . ARG A 1 106 ? 21.284 -1.595 -10.544 1.00 74.88 106 ARG A N 1
ATOM 801 C CA . ARG A 1 106 ? 20.293 -1.650 -9.471 1.00 74.88 106 ARG A CA 1
ATOM 802 C C . ARG A 1 106 ? 19.278 -2.772 -9.707 1.00 74.88 106 ARG A C 1
ATOM 804 O O . ARG A 1 106 ? 18.803 -2.996 -10.816 1.00 74.88 106 ARG A O 1
ATOM 811 N N . SER A 1 107 ? 18.851 -3.415 -8.628 1.00 74.81 107 SER A N 1
ATOM 812 C CA . SER A 1 107 ? 17.917 -4.548 -8.667 1.00 74.81 107 SER A CA 1
ATOM 813 C C . SER A 1 107 ? 16.434 -4.159 -8.763 1.00 74.81 107 SER A C 1
ATOM 815 O O . SER A 1 107 ? 15.573 -5.037 -8.782 1.00 74.81 107 SER A O 1
ATOM 817 N N . VAL A 1 108 ? 16.120 -2.859 -8.814 1.00 78.31 108 VAL A N 1
ATOM 818 C CA . VAL A 1 108 ? 14.751 -2.315 -8.797 1.00 78.31 108 VAL A CA 1
ATOM 819 C C . VAL A 1 108 ? 14.608 -1.249 -9.877 1.00 78.31 108 VAL A C 1
ATOM 821 O O . VAL A 1 108 ? 15.488 -0.410 -10.014 1.00 78.31 108 VAL A O 1
ATOM 824 N N . SER A 1 109 ? 13.494 -1.227 -10.601 1.00 80.56 109 SER A N 1
ATOM 825 C CA . SER A 1 109 ? 13.089 -0.097 -11.449 1.00 80.56 109 SER A CA 1
ATOM 826 C C . SER A 1 109 ? 11.722 0.388 -10.996 1.00 80.56 109 SER A C 1
ATOM 828 O O . SER A 1 109 ? 10.877 -0.433 -10.643 1.00 80.56 109 SER A O 1
ATOM 830 N N . SER A 1 110 ? 11.504 1.697 -11.002 1.00 81.44 110 SER A N 1
ATOM 831 C CA . SER A 1 110 ? 10.254 2.282 -10.540 1.00 81.44 110 SER A CA 1
ATOM 832 C C . SER A 1 110 ? 9.883 3.508 -11.364 1.00 81.44 110 SER A C 1
ATOM 834 O O . SER A 1 110 ? 10.735 4.238 -11.875 1.00 81.44 110 SER A O 1
ATOM 836 N N . PHE A 1 111 ? 8.578 3.678 -11.538 1.00 84.19 111 PHE A N 1
ATOM 837 C CA . PHE A 1 111 ? 7.978 4.683 -12.399 1.00 84.19 111 PHE A CA 1
ATOM 838 C C . PHE A 1 111 ? 6.781 5.257 -11.661 1.00 84.19 111 PHE A C 1
ATOM 840 O O . PHE A 1 111 ? 5.972 4.503 -11.118 1.00 84.19 111 PHE A O 1
ATOM 847 N N . VAL A 1 112 ? 6.685 6.580 -11.614 1.00 84.19 112 VAL A N 1
ATOM 848 C CA . VAL A 1 112 ? 5.688 7.270 -10.795 1.00 84.19 112 VAL A CA 1
ATOM 849 C C . VAL A 1 112 ? 4.981 8.317 -11.635 1.00 84.19 112 VAL A C 1
ATOM 851 O O . VAL A 1 112 ? 5.619 9.050 -12.383 1.00 84.19 112 VAL A O 1
ATOM 854 N N . LEU A 1 113 ? 3.667 8.421 -11.474 1.00 85.12 113 LEU A N 1
ATOM 855 C CA . LEU A 1 113 ? 2.857 9.484 -12.051 1.00 85.12 113 LEU A CA 1
ATOM 856 C C . LEU A 1 113 ? 2.049 10.142 -10.935 1.00 85.12 113 LEU A C 1
ATOM 858 O O . LEU A 1 113 ? 1.483 9.450 -10.090 1.00 85.12 113 LEU A O 1
ATOM 862 N N . HIS A 1 114 ? 1.986 11.473 -10.934 1.00 80.81 114 HIS A N 1
ATOM 863 C CA . HIS A 1 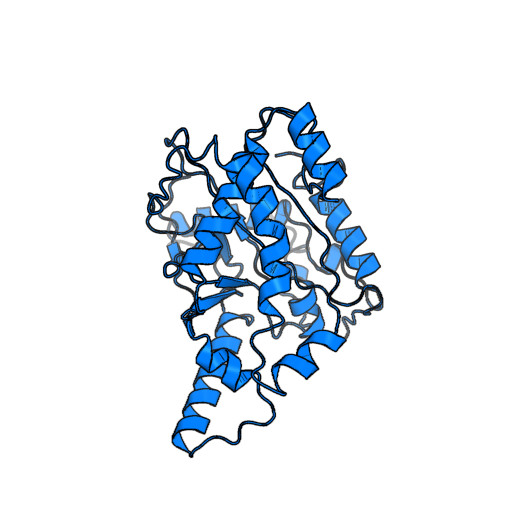114 ? 1.068 12.184 -10.051 1.00 80.81 114 HIS A CA 1
ATOM 864 C C . HIS A 1 114 ? -0.327 12.152 -10.673 1.00 80.81 114 HIS A C 1
ATOM 866 O O . HIS A 1 114 ? -0.547 12.737 -11.732 1.00 80.81 114 HIS A O 1
ATOM 872 N N . LEU A 1 115 ? -1.263 11.477 -10.013 1.00 82.25 115 LEU A N 1
ATOM 873 C CA . LEU A 1 115 ? -2.663 11.467 -10.418 1.00 82.25 115 LEU A CA 1
ATOM 874 C C . LEU A 1 115 ? -3.392 12.598 -9.694 1.00 82.25 115 LEU A C 1
ATOM 876 O O . LEU A 1 115 ? -3.392 12.648 -8.465 1.00 82.25 115 LEU A O 1
ATOM 880 N N . ASN A 1 116 ? -4.001 13.506 -10.451 1.00 73.56 116 ASN A N 1
ATOM 881 C CA . ASN A 1 116 ? -4.892 14.507 -9.879 1.00 73.56 116 ASN A CA 1
ATOM 882 C C . ASN A 1 116 ? -6.265 13.867 -9.696 1.00 73.56 116 ASN A C 1
ATOM 884 O O . ASN A 1 116 ? -6.895 13.458 -10.669 1.00 73.56 116 ASN A O 1
ATOM 888 N N . TYR A 1 117 ? -6.719 13.770 -8.452 1.00 62.06 117 TYR A N 1
ATOM 889 C CA . TYR A 1 117 ? -8.074 13.330 -8.155 1.00 62.06 117 TYR A CA 1
ATOM 890 C C . TYR A 1 117 ? -9.033 14.491 -8.438 1.00 62.06 117 TYR A C 1
ATOM 892 O O . TYR A 1 117 ? -9.072 15.461 -7.683 1.00 62.06 117 TYR A O 1
ATOM 900 N N . LEU A 1 118 ? -9.745 14.434 -9.565 1.00 56.81 118 LEU A N 1
ATOM 901 C CA . LEU A 1 118 ? -10.816 15.379 -9.877 1.00 56.81 118 LEU A CA 1
ATOM 902 C C . LEU A 1 118 ? -12.075 14.919 -9.137 1.00 56.81 118 LEU A C 1
ATOM 904 O O . LEU A 1 118 ? -12.757 13.989 -9.568 1.00 56.81 118 LEU A O 1
ATOM 908 N N . GLU A 1 119 ? -12.344 15.561 -8.002 1.00 49.88 119 GLU A N 1
ATOM 909 C CA . GLU A 1 119 ? -13.462 15.275 -7.090 1.00 49.88 119 GLU A CA 1
ATOM 910 C C . GLU A 1 119 ? -14.839 15.336 -7.795 1.00 49.88 119 GLU A C 1
ATOM 912 O O . GLU A 1 119 ? -15.771 14.648 -7.387 1.00 49.88 119 GLU A O 1
ATOM 917 N N . ASP A 1 120 ? -14.936 16.051 -8.922 1.00 42.00 120 ASP A N 1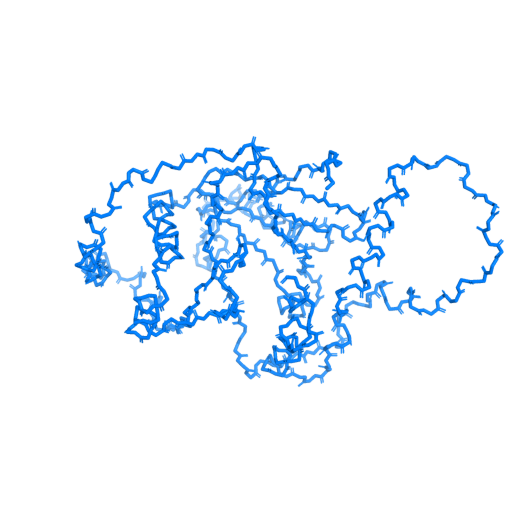
ATOM 918 C CA . ASP A 1 120 ? -16.169 16.221 -9.704 1.00 42.00 120 ASP A CA 1
ATOM 919 C C . ASP A 1 120 ? -16.603 14.973 -10.506 1.00 42.00 120 ASP A C 1
ATOM 921 O O . ASP A 1 120 ? -17.749 14.892 -10.934 1.00 42.00 120 ASP A O 1
ATOM 925 N N . SER A 1 121 ? -15.732 13.973 -10.693 1.00 40.94 121 SER A N 1
ATOM 926 C CA . SER A 1 121 ? -16.010 12.820 -11.579 1.00 40.94 121 SER A CA 1
ATOM 927 C C . SER A 1 121 ? -16.757 11.646 -10.924 1.00 40.94 121 SER A C 1
ATOM 929 O O . SER A 1 121 ? -17.233 10.750 -11.615 1.00 40.94 121 SER A O 1
ATOM 931 N N . ILE A 1 122 ? -16.894 11.625 -9.594 1.00 45.06 122 ILE A N 1
ATOM 932 C CA . ILE A 1 122 ? -17.547 10.505 -8.882 1.00 45.06 122 ILE A CA 1
ATOM 933 C C . ILE A 1 122 ? -19.053 10.722 -8.706 1.00 45.06 122 ILE A C 1
ATOM 935 O O . ILE A 1 122 ? -19.795 9.765 -8.485 1.00 45.06 122 ILE A O 1
ATOM 939 N N . LEU A 1 123 ? -19.532 11.958 -8.858 1.00 39.59 123 LEU A N 1
ATOM 940 C CA . LEU A 1 123 ? -20.962 12.252 -8.766 1.00 39.59 123 LEU A CA 1
ATOM 941 C C . LEU A 1 123 ? -21.740 11.817 -10.021 1.00 39.59 123 LEU A C 1
ATOM 943 O O . LEU A 1 123 ? -22.909 11.458 -9.885 1.00 39.59 123 LEU A O 1
ATOM 947 N N . ASP A 1 124 ? -21.099 11.728 -11.192 1.00 34.75 124 ASP A N 1
ATOM 948 C CA . ASP A 1 124 ? -21.767 11.316 -12.440 1.00 34.75 124 ASP A CA 1
ATOM 949 C C . ASP A 1 124 ? -21.835 9.792 -12.649 1.00 34.75 124 ASP A C 1
ATOM 951 O O . ASP A 1 124 ? -22.736 9.303 -13.323 1.00 34.75 124 ASP A O 1
ATOM 955 N N . LEU A 1 125 ? -21.004 8.989 -11.972 1.00 42.69 125 LEU A N 1
ATOM 956 C CA . LEU A 1 125 ? -21.071 7.519 -12.084 1.00 42.69 125 LEU A CA 1
ATOM 957 C C . LEU A 1 125 ? -22.294 6.888 -11.389 1.00 42.69 125 LEU A C 1
ATOM 959 O O . LEU A 1 125 ? -22.517 5.682 -11.500 1.00 42.69 125 LEU A O 1
ATOM 963 N N . THR A 1 126 ? -23.096 7.683 -10.674 1.00 41.62 126 THR A N 1
ATOM 964 C CA . THR A 1 126 ? -24.355 7.227 -10.051 1.00 41.62 126 THR A CA 1
ATOM 965 C C . THR A 1 126 ? -25.608 7.706 -10.783 1.00 41.62 126 THR A C 1
ATOM 967 O O . THR A 1 126 ? -26.719 7.346 -10.390 1.00 41.62 126 THR A O 1
ATOM 970 N N . SER A 1 127 ? -25.451 8.459 -11.875 1.00 41.50 127 SER A N 1
ATOM 971 C CA . SER A 1 127 ? -26.558 8.958 -12.681 1.00 41.50 127 SER A CA 1
ATOM 972 C C . SER A 1 127 ? -26.329 8.635 -14.153 1.00 41.50 127 SER A C 1
ATOM 974 O O . SER A 1 127 ? -25.679 9.374 -14.877 1.00 41.50 127 SER A O 1
ATOM 976 N N . ASP A 1 128 ? -27.014 7.580 -14.580 1.00 36.94 128 ASP A N 1
ATOM 977 C CA . ASP A 1 128 ? -27.289 7.205 -15.966 1.00 36.94 128 ASP A CA 1
ATOM 978 C C . ASP A 1 128 ? -26.275 6.252 -16.619 1.00 36.94 128 ASP A C 1
ATOM 980 O O . ASP A 1 128 ? -25.104 6.545 -16.849 1.00 36.94 128 ASP A O 1
ATOM 984 N N . GLY A 1 129 ? -26.774 5.054 -16.934 1.00 42.91 129 GLY A N 1
ATOM 98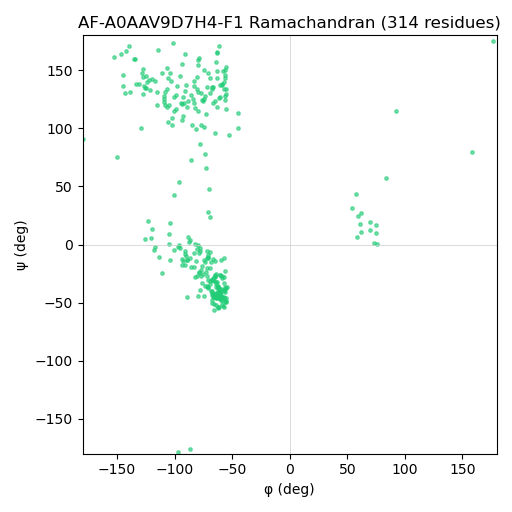5 C CA . GLY A 1 129 ? -26.044 3.978 -17.595 1.00 42.91 129 GLY A CA 1
ATOM 986 C C . GLY A 1 129 ? -25.803 4.277 -19.070 1.00 42.91 129 GLY A C 1
ATOM 987 O O . GLY A 1 129 ? -26.324 3.572 -19.935 1.00 42.91 129 GLY A O 1
ATOM 988 N N . SER A 1 130 ? -25.008 5.304 -19.366 1.00 35.78 130 SER A N 1
ATOM 989 C CA . SER A 1 130 ? -24.532 5.567 -20.717 1.00 35.78 130 SER A CA 1
ATOM 990 C C . SER A 1 130 ? -23.108 5.032 -20.878 1.00 35.78 130 SER A C 1
ATOM 992 O O . SER A 1 130 ? -22.154 5.430 -20.216 1.00 35.78 130 SER A O 1
ATOM 994 N N . SER A 1 131 ? -22.973 4.056 -21.766 1.00 40.59 131 SER A N 1
ATOM 995 C CA . SER A 1 131 ? -21.758 3.308 -22.086 1.00 40.59 131 SER A CA 1
ATOM 996 C C . SER A 1 131 ? -20.699 4.121 -22.852 1.00 40.59 131 SER A C 1
ATOM 998 O O . SER A 1 131 ? -19.944 3.539 -23.624 1.00 40.59 131 SER A O 1
ATOM 1000 N N . HIS A 1 132 ? -20.653 5.446 -22.688 1.00 35.38 132 HIS A N 1
ATOM 1001 C CA . HIS A 1 132 ? -19.843 6.336 -23.529 1.00 35.38 132 HIS A CA 1
ATOM 1002 C C . HIS A 1 132 ? -18.552 6.863 -22.883 1.00 35.38 132 HIS A C 1
ATOM 1004 O O . HIS A 1 132 ? -17.680 7.323 -23.611 1.00 35.38 132 HIS A O 1
ATOM 1010 N N . GLU A 1 133 ? -18.350 6.728 -21.568 1.00 38.16 133 GLU A N 1
ATOM 1011 C CA . GLU A 1 133 ? -17.108 7.203 -20.918 1.00 38.16 133 GLU A CA 1
ATOM 1012 C C . GLU A 1 133 ? -16.008 6.136 -20.794 1.00 38.16 133 GLU A C 1
ATOM 1014 O O . GLU A 1 133 ? -14.832 6.455 -20.624 1.00 38.16 133 GLU A O 1
ATOM 1019 N N . PHE A 1 134 ? -16.333 4.855 -20.995 1.00 34.12 134 PHE A N 1
ATOM 1020 C CA . PHE A 1 134 ? -15.308 3.805 -21.091 1.00 34.12 134 PHE A CA 1
ATOM 1021 C C . PHE A 1 134 ? -14.484 3.881 -22.392 1.00 34.12 134 PHE A C 1
ATOM 1023 O O . PHE A 1 134 ? -13.442 3.230 -22.491 1.00 34.12 134 PHE A O 1
ATOM 1030 N N . GLU A 1 135 ? -14.910 4.688 -23.369 1.00 34.78 135 GLU A N 1
ATOM 1031 C CA . GLU A 1 135 ? -14.187 4.918 -24.626 1.00 34.78 135 GLU A CA 1
ATOM 1032 C C . GLU A 1 135 ? -12.988 5.865 -24.468 1.00 34.78 135 GLU A C 1
ATOM 1034 O O . GLU A 1 135 ? -12.039 5.770 -25.246 1.00 34.78 135 GLU A O 1
ATOM 1039 N N . GLU A 1 136 ? -12.938 6.718 -23.440 1.00 34.66 136 GLU A N 1
ATOM 1040 C CA . GLU A 1 136 ? -11.816 7.658 -23.285 1.00 34.66 136 GLU A CA 1
ATOM 1041 C C . GLU A 1 136 ? -10.557 6.989 -22.693 1.00 34.66 136 GLU A C 1
ATOM 1043 O O . GLU A 1 136 ? -9.430 7.359 -23.027 1.00 34.66 136 GLU A O 1
ATOM 1048 N N . MET A 1 137 ? -10.715 5.880 -21.952 1.00 35.66 137 MET A N 1
ATOM 1049 C CA . MET A 1 137 ? -9.601 4.966 -21.637 1.00 35.66 137 MET A CA 1
ATOM 1050 C C . MET A 1 137 ? -9.138 4.137 -22.846 1.00 35.66 137 MET A C 1
ATOM 1052 O O . MET A 1 137 ? -8.003 3.656 -22.853 1.00 35.66 137 MET A O 1
ATOM 1056 N N . ALA A 1 138 ? -9.970 3.982 -23.882 1.00 35.00 138 ALA A N 1
ATOM 1057 C CA . ALA A 1 138 ? -9.589 3.275 -25.107 1.00 35.00 138 ALA A CA 1
ATOM 1058 C C . ALA A 1 138 ? -8.634 4.106 -25.987 1.00 35.00 138 ALA A C 1
ATOM 1060 O O . ALA A 1 138 ? -7.962 3.570 -26.870 1.00 35.00 138 ALA A O 1
ATOM 1061 N N . VAL A 1 139 ? -8.481 5.408 -25.713 1.00 36.34 139 VAL A N 1
ATOM 1062 C CA . VAL A 1 139 ? -7.590 6.297 -26.479 1.00 36.34 139 VAL A CA 1
ATOM 1063 C C . VAL A 1 139 ? -6.101 5.956 -26.277 1.00 36.34 139 VAL A C 1
ATOM 1065 O O . VAL A 1 139 ? -5.280 6.308 -27.122 1.00 36.34 139 VAL A O 1
ATOM 1068 N N . HIS A 1 140 ? -5.742 5.162 -25.260 1.00 42.06 140 HIS A N 1
ATOM 1069 C CA . HIS A 1 140 ? -4.373 4.653 -25.074 1.00 42.06 140 HIS A CA 1
ATOM 1070 C C . HIS A 1 140 ? -4.128 3.235 -25.636 1.00 42.06 140 HIS A C 1
ATOM 1072 O O . HIS A 1 140 ? -2.991 2.759 -25.614 1.00 42.06 140 HIS A O 1
ATOM 1078 N N . GLU A 1 141 ? -5.123 2.562 -26.236 1.00 40.69 141 GLU A N 1
ATOM 1079 C CA . GLU A 1 141 ? -4.884 1.271 -26.916 1.00 40.69 141 GLU A CA 1
ATOM 1080 C C . GLU A 1 141 ? -3.950 1.406 -28.132 1.00 40.69 141 GLU A C 1
ATOM 1082 O O . GLU A 1 141 ? -3.239 0.463 -28.491 1.00 40.69 141 GLU A O 1
ATOM 1087 N N . LYS A 1 142 ? -3.882 2.594 -28.749 1.00 37.78 142 LYS A N 1
ATOM 1088 C CA . LYS A 1 142 ? -3.003 2.847 -29.903 1.00 37.78 142 LYS A CA 1
ATOM 1089 C C . LYS A 1 142 ? -1.517 2.912 -29.539 1.00 37.78 142 LYS A C 1
ATOM 1091 O O . LYS A 1 142 ? -0.686 2.564 -30.375 1.00 37.78 142 LYS A O 1
ATOM 1096 N N . GLU A 1 143 ? -1.164 3.282 -28.310 1.00 44.69 143 GLU A N 1
ATOM 1097 C CA . GLU A 1 143 ? 0.234 3.251 -27.847 1.00 44.69 143 GLU A CA 1
ATOM 1098 C C . GLU A 1 143 ? 0.669 1.843 -27.423 1.00 44.69 143 GLU A C 1
ATOM 1100 O O . GLU A 1 143 ? 1.826 1.460 -27.613 1.00 44.69 143 GLU A O 1
ATOM 1105 N N . LEU A 1 144 ? -0.281 1.007 -26.989 1.00 45.62 144 LEU A N 1
ATOM 1106 C CA . LEU A 1 144 ? -0.061 -0.428 -26.790 1.00 45.62 144 LEU A CA 1
ATOM 1107 C C . LEU A 1 144 ? 0.377 -1.140 -28.089 1.00 45.62 144 LEU A C 1
ATOM 1109 O O . LEU A 1 144 ? 1.130 -2.115 -28.035 1.00 45.62 144 LEU A O 1
ATOM 1113 N N . TYR A 1 145 ? -0.029 -0.632 -29.259 1.00 44.28 145 TYR A N 1
ATOM 1114 C CA . TYR A 1 145 ? 0.361 -1.162 -30.573 1.00 44.28 145 TYR A CA 1
ATOM 1115 C C . TYR A 1 145 ? 1.838 -0.926 -30.922 1.00 44.28 145 TYR A C 1
ATOM 1117 O O . TYR A 1 145 ? 2.457 -1.781 -31.554 1.00 44.28 145 TYR A O 1
ATOM 1125 N N . ILE A 1 146 ? 2.449 0.170 -30.460 1.00 48.16 146 ILE A N 1
ATOM 1126 C CA . ILE A 1 146 ? 3.899 0.421 -30.631 1.00 48.16 146 ILE A CA 1
ATOM 1127 C C . ILE A 1 146 ? 4.711 -0.629 -29.856 1.00 48.16 146 ILE A C 1
ATOM 1129 O O . ILE A 1 146 ? 5.818 -1.020 -30.224 1.00 48.16 146 ILE A O 1
ATOM 1133 N N . LEU A 1 147 ? 4.097 -1.153 -28.801 1.00 43.53 147 LEU A N 1
ATOM 1134 C CA . LEU A 1 147 ? 4.616 -2.173 -27.919 1.00 43.53 147 LEU A CA 1
ATOM 1135 C C . LEU A 1 147 ? 4.236 -3.610 -28.378 1.00 43.53 147 LEU A C 1
ATOM 1137 O O . LEU A 1 147 ? 4.787 -4.584 -27.857 1.00 43.53 147 LEU A O 1
ATOM 1141 N N . MET A 1 148 ? 3.377 -3.805 -29.381 1.00 45.72 148 MET A N 1
ATOM 1142 C CA . MET A 1 148 ? 2.982 -5.144 -29.857 1.00 45.72 148 MET A CA 1
ATOM 1143 C C . MET A 1 148 ? 4.108 -6.025 -30.442 1.00 45.72 148 MET A C 1
ATOM 1145 O O . MET A 1 148 ? 4.085 -7.229 -30.182 1.00 45.72 148 MET A O 1
ATOM 1149 N N . PRO A 1 149 ? 5.131 -5.510 -31.159 1.00 44.03 149 PRO A N 1
ATOM 1150 C CA . PRO A 1 149 ? 6.185 -6.360 -31.733 1.00 44.03 149 PRO A CA 1
ATOM 1151 C C . PRO A 1 149 ? 7.051 -7.079 -30.684 1.00 44.03 149 PRO A C 1
ATOM 1153 O O . PRO A 1 149 ? 7.769 -8.018 -31.012 1.00 44.03 149 PRO A O 1
ATOM 1156 N N . PHE A 1 150 ? 6.966 -6.657 -29.418 1.00 45.91 150 PHE A N 1
ATOM 1157 C CA . PHE A 1 150 ? 7.676 -7.246 -28.280 1.00 45.91 150 PHE A CA 1
ATOM 1158 C C . PHE A 1 150 ? 6.773 -8.116 -27.392 1.00 45.91 150 PHE A C 1
ATOM 1160 O O . PHE A 1 150 ? 7.137 -8.398 -26.250 1.00 45.91 150 PHE A O 1
ATOM 1167 N N . MET A 1 151 ? 5.612 -8.566 -27.886 1.00 47.34 151 MET A N 1
ATOM 1168 C CA . MET A 1 151 ? 4.761 -9.574 -27.230 1.00 47.34 151 MET A CA 1
ATOM 1169 C C . MET A 1 151 ? 5.403 -10.976 -27.247 1.00 47.34 151 MET A C 1
ATOM 1171 O O . MET A 1 151 ? 4.768 -11.976 -27.570 1.00 47.34 151 MET A O 1
ATOM 1175 N N . SER A 1 152 ? 6.682 -11.064 -26.871 1.00 49.53 152 SER A N 1
ATOM 1176 C CA . SER A 1 152 ? 7.230 -12.287 -26.297 1.00 49.53 152 SER A CA 1
ATOM 1177 C C . SER A 1 152 ? 6.357 -12.644 -25.098 1.00 49.53 152 SER A C 1
ATOM 1179 O O . SER A 1 152 ? 6.054 -11.771 -24.284 1.00 49.53 152 SER A O 1
ATOM 1181 N N . TYR A 1 153 ? 5.894 -13.892 -25.040 1.00 53.84 153 TYR A N 1
ATOM 1182 C CA . TYR A 1 153 ? 4.988 -14.411 -24.021 1.00 53.84 153 TYR A CA 1
ATOM 1183 C C . TYR A 1 153 ? 5.433 -13.967 -22.617 1.00 53.84 153 TYR A C 1
ATOM 1185 O O . TYR A 1 153 ? 6.345 -14.544 -22.023 1.00 53.84 153 TYR A O 1
ATOM 1193 N N . ASN A 1 154 ? 4.792 -12.927 -22.075 1.00 63.59 154 ASN A N 1
ATOM 1194 C CA . ASN A 1 154 ? 4.936 -12.537 -20.677 1.00 63.59 154 ASN A CA 1
ATOM 1195 C C . ASN A 1 154 ? 4.176 -13.571 -19.847 1.00 63.59 154 ASN A C 1
ATOM 1197 O O . ASN A 1 154 ? 3.026 -13.366 -19.466 1.00 63.59 154 ASN A O 1
ATOM 1201 N N . ILE A 1 155 ? 4.800 -14.731 -19.658 1.00 70.62 155 ILE A N 1
ATOM 1202 C CA . ILE A 1 155 ? 4.248 -15.799 -18.839 1.00 70.62 155 ILE A CA 1
ATOM 1203 C C . ILE A 1 155 ? 4.370 -15.347 -17.390 1.00 70.62 155 ILE A C 1
ATOM 1205 O O . ILE A 1 155 ? 5.468 -15.202 -16.853 1.00 70.62 155 ILE A O 1
ATOM 1209 N N . GLU A 1 156 ? 3.223 -15.091 -16.778 1.00 80.06 156 GLU A N 1
ATOM 1210 C CA . GLU A 1 156 ? 3.126 -14.912 -15.344 1.00 80.06 156 GLU A CA 1
ATOM 1211 C C . GLU A 1 156 ? 3.269 -16.275 -14.658 1.00 80.06 156 GLU A C 1
ATOM 1213 O O . GLU A 1 156 ? 2.541 -17.215 -14.982 1.00 80.06 156 GLU A O 1
ATOM 1218 N N . TYR A 1 157 ? 4.182 -16.371 -13.694 1.00 81.75 157 TYR A N 1
ATOM 1219 C CA . TYR A 1 157 ? 4.360 -17.563 -12.873 1.00 81.75 157 TYR A CA 1
ATOM 1220 C C . TYR A 1 157 ? 3.758 -17.350 -11.490 1.00 81.75 157 TYR A C 1
ATOM 1222 O O . TYR A 1 157 ? 3.800 -16.247 -10.940 1.00 81.75 157 TYR A O 1
ATOM 1230 N N . SER A 1 158 ? 3.238 -18.427 -10.902 1.00 84.88 158 SER A N 1
ATOM 1231 C CA . SER A 1 158 ? 2.917 -18.430 -9.478 1.00 84.88 158 SER A CA 1
ATOM 1232 C C . SER A 1 158 ? 4.173 -18.090 -8.666 1.00 84.88 158 SER A C 1
ATOM 1234 O O . SER A 1 158 ? 5.257 -18.577 -9.005 1.00 84.88 158 SER A O 1
ATOM 1236 N N . PRO A 1 159 ? 4.058 -17.278 -7.600 1.00 85.88 159 PRO A N 1
ATOM 1237 C CA . PRO A 1 159 ? 5.198 -16.955 -6.756 1.00 85.88 159 PRO A CA 1
ATOM 1238 C C . PRO A 1 159 ? 5.849 -18.240 -6.212 1.00 85.88 159 PRO A C 1
ATOM 1240 O O . PRO A 1 159 ? 5.136 -19.057 -5.628 1.00 85.88 159 PRO A O 1
ATOM 1243 N N . PRO A 1 160 ? 7.172 -18.434 -6.361 1.00 85.62 160 PRO A N 1
ATOM 1244 C CA . PRO A 1 160 ? 7.842 -19.683 -5.984 1.00 85.62 160 PRO A CA 1
ATOM 1245 C C . PRO A 1 160 ? 7.655 -20.087 -4.513 1.00 85.62 160 PRO A C 1
ATOM 1247 O O . PRO A 1 160 ? 7.550 -21.271 -4.216 1.00 85.62 160 PRO A O 1
ATOM 1250 N N . GLY A 1 161 ? 7.563 -19.113 -3.601 1.00 84.19 161 GLY A N 1
ATOM 1251 C CA . GLY A 1 161 ? 7.286 -19.334 -2.174 1.00 84.19 161 GLY A CA 1
ATOM 1252 C C . GLY A 1 161 ? 5.799 -19.408 -1.802 1.00 84.19 161 GLY A C 1
ATOM 1253 O O . GLY A 1 161 ? 5.468 -19.453 -0.624 1.00 84.19 161 GLY A O 1
ATOM 1254 N N . GLY A 1 162 ? 4.881 -19.357 -2.774 1.00 89.62 162 GLY A N 1
ATOM 1255 C CA . GLY A 1 162 ? 3.434 -19.370 -2.516 1.00 89.62 162 GLY A CA 1
ATOM 1256 C C . GLY A 1 162 ? 2.882 -18.098 -1.855 1.00 89.62 162 GLY A C 1
ATOM 1257 O O . GLY A 1 162 ? 1.742 -18.092 -1.396 1.00 89.62 162 GLY A O 1
ATOM 1258 N N . HIS A 1 163 ? 3.672 -17.023 -1.809 1.00 92.38 163 HIS A N 1
ATOM 1259 C CA . HIS A 1 163 ? 3.350 -15.750 -1.162 1.00 92.38 163 HIS A CA 1
ATOM 1260 C C . HIS A 1 163 ? 3.826 -14.552 -1.997 1.00 92.38 163 HIS A C 1
ATOM 1262 O O . HIS A 1 163 ? 4.585 -14.693 -2.953 1.00 92.38 163 HIS A O 1
ATOM 1268 N N . THR A 1 164 ? 3.441 -13.336 -1.619 1.00 91.56 164 THR A N 1
ATOM 1269 C CA . THR A 1 164 ? 3.650 -12.125 -2.438 1.00 91.56 164 THR A CA 1
ATOM 1270 C C . THR A 1 164 ? 5.071 -11.546 -2.387 1.00 91.56 164 THR A C 1
ATOM 1272 O O . THR A 1 164 ? 5.367 -10.606 -3.131 1.00 91.56 164 THR A O 1
ATOM 1275 N N . TYR A 1 165 ? 5.939 -12.071 -1.508 1.00 92.69 165 TYR A N 1
ATOM 1276 C CA . TYR A 1 165 ? 7.266 -11.515 -1.175 1.00 92.69 165 TYR A CA 1
ATOM 1277 C C . TYR A 1 165 ? 7.224 -10.105 -0.554 1.00 92.69 165 TYR A C 1
ATOM 1279 O O . TYR A 1 165 ? 8.259 -9.453 -0.414 1.00 92.69 165 TYR A O 1
ATOM 1287 N N . LEU A 1 166 ? 6.032 -9.635 -0.173 1.00 95.00 166 LEU A N 1
ATOM 1288 C CA . LEU A 1 166 ? 5.854 -8.531 0.761 1.00 95.00 166 LEU A CA 1
ATOM 1289 C C . LEU A 1 166 ? 6.040 -9.072 2.181 1.00 95.00 166 LEU A C 1
ATOM 1291 O O . LEU A 1 166 ? 5.453 -10.093 2.540 1.00 95.00 166 LEU A O 1
ATOM 1295 N N . GLN A 1 167 ? 6.851 -8.381 2.968 1.00 95.06 167 GLN A N 1
ATOM 1296 C CA . GLN A 1 167 ? 7.112 -8.667 4.369 1.00 95.06 167 GLN A CA 1
ATOM 1297 C C . GLN A 1 167 ? 6.637 -7.513 5.236 1.00 95.06 167 GLN A C 1
ATOM 1299 O O . GLN A 1 167 ? 6.835 -6.356 4.871 1.00 95.06 167 GLN A O 1
ATOM 1304 N N . LEU A 1 168 ? 6.062 -7.832 6.389 1.00 95.06 168 LEU A N 1
ATOM 1305 C CA . LEU A 1 168 ? 5.699 -6.891 7.440 1.00 95.06 168 LEU A CA 1
ATOM 1306 C C . LEU A 1 168 ? 6.595 -7.113 8.645 1.00 95.06 168 LEU A C 1
ATOM 1308 O O . LEU A 1 168 ? 6.971 -8.247 8.929 1.00 95.06 168 LEU A O 1
ATOM 1312 N N . PHE A 1 169 ? 6.882 -6.045 9.371 1.00 93.19 169 PHE A N 1
ATOM 1313 C CA . PHE A 1 169 ? 7.428 -6.144 10.714 1.00 93.19 169 PHE A CA 1
ATOM 1314 C C . PHE A 1 169 ? 6.301 -5.920 11.723 1.00 93.19 169 PHE A C 1
ATOM 1316 O O . PHE A 1 169 ? 5.725 -4.831 11.779 1.00 93.19 169 PHE A O 1
ATOM 1323 N N . ASP A 1 170 ? 5.978 -6.956 12.495 1.00 90.81 170 ASP A N 1
ATOM 1324 C CA . ASP A 1 170 ? 5.030 -6.862 13.600 1.00 90.81 170 ASP A CA 1
ATOM 1325 C C . ASP A 1 170 ? 5.753 -6.367 14.853 1.00 90.81 170 ASP A C 1
ATOM 1327 O O . ASP A 1 170 ? 6.447 -7.119 15.534 1.00 90.81 170 ASP A O 1
ATOM 1331 N N . ALA A 1 171 ? 5.555 -5.089 15.167 1.00 85.69 171 ALA A N 1
ATOM 1332 C CA . ALA A 1 171 ? 6.169 -4.438 16.320 1.00 85.69 171 ALA A CA 1
ATOM 1333 C C . ALA A 1 171 ? 5.666 -4.968 17.678 1.00 85.69 171 ALA A C 1
ATOM 1335 O O . ALA A 1 171 ? 6.250 -4.636 18.703 1.00 85.69 171 ALA A O 1
ATOM 1336 N N . ASN A 1 172 ? 4.584 -5.758 17.718 1.00 84.88 172 ASN A N 1
ATOM 1337 C CA . ASN A 1 172 ? 4.117 -6.370 18.965 1.00 84.88 172 ASN A CA 1
ATOM 1338 C C . ASN A 1 172 ? 4.891 -7.648 19.304 1.00 84.88 172 ASN A C 1
ATOM 1340 O O . ASN A 1 172 ? 4.977 -8.022 20.473 1.00 84.88 172 ASN A O 1
ATOM 1344 N N . THR A 1 173 ? 5.407 -8.336 18.284 1.00 87.44 173 THR A N 1
ATOM 1345 C CA . THR A 1 173 ? 6.079 -9.634 18.426 1.00 87.44 173 THR A CA 1
ATOM 1346 C C . THR A 1 173 ? 7.546 -9.607 17.994 1.00 87.44 173 THR A C 1
ATOM 1348 O O . THR A 1 173 ? 8.234 -10.610 18.155 1.00 87.44 173 THR A O 1
ATOM 1351 N N . ASP A 1 174 ? 8.030 -8.482 17.456 1.00 88.69 174 ASP A N 1
ATOM 1352 C CA . ASP A 1 174 ? 9.344 -8.327 16.820 1.00 88.69 174 ASP A CA 1
ATOM 1353 C C . ASP A 1 174 ? 9.604 -9.354 15.700 1.00 88.69 174 ASP A C 1
ATOM 1355 O O . ASP A 1 174 ? 10.740 -9.762 15.441 1.00 88.69 174 ASP A O 1
ATOM 1359 N N . LYS A 1 175 ? 8.544 -9.786 15.006 1.00 90.12 175 LYS A N 1
ATOM 1360 C CA . LYS A 1 175 ? 8.621 -10.801 13.948 1.00 90.12 175 LYS A CA 1
ATOM 1361 C C . LYS A 1 175 ? 8.459 -10.218 12.555 1.00 90.12 175 LYS A C 1
ATOM 1363 O O . LYS A 1 175 ? 7.761 -9.229 12.331 1.00 90.12 175 LYS A O 1
ATOM 1368 N N . ILE A 1 176 ? 9.080 -10.901 11.594 1.00 92.31 176 ILE A N 1
ATOM 1369 C CA . ILE A 1 176 ? 8.854 -10.672 10.170 1.00 92.31 176 ILE A CA 1
ATOM 1370 C C . ILE A 1 176 ? 7.785 -11.639 9.675 1.00 92.31 176 ILE A C 1
ATOM 1372 O O . ILE A 1 176 ? 7.969 -12.855 9.734 1.00 92.31 176 ILE A O 1
ATOM 1376 N N . LEU A 1 177 ? 6.696 -11.082 9.155 1.00 93.94 177 LEU A N 1
ATOM 1377 C CA . LEU A 1 177 ? 5.582 -11.828 8.584 1.00 93.94 177 LEU A CA 1
ATOM 1378 C C . LEU A 1 177 ? 5.609 -11.709 7.062 1.00 93.94 177 LEU A C 1
ATOM 1380 O O . LEU A 1 177 ? 5.749 -10.606 6.538 1.00 93.94 177 LEU A O 1
ATOM 1384 N N . VAL A 1 178 ? 5.445 -12.809 6.332 1.00 95.38 178 VAL A N 1
ATOM 1385 C CA . VAL A 1 178 ? 5.356 -12.791 4.864 1.00 95.38 178 VAL A CA 1
ATOM 1386 C C . VAL A 1 178 ? 3.898 -12.842 4.435 1.00 95.38 178 VAL A C 1
ATOM 1388 O O . VAL A 1 178 ? 3.140 -13.713 4.848 1.00 95.38 178 VAL A O 1
ATOM 1391 N N . VAL A 1 179 ? 3.499 -11.914 3.571 1.00 96.38 179 VAL A N 1
ATOM 1392 C CA . VAL A 1 179 ? 2.100 -11.741 3.182 1.00 96.38 179 VAL A CA 1
ATOM 1393 C C . VAL A 1 179 ? 1.721 -12.699 2.060 1.00 96.38 179 VAL A C 1
ATOM 1395 O O . VAL A 1 179 ? 2.313 -12.679 0.971 1.00 96.38 179 VAL A O 1
ATOM 1398 N N . LYS A 1 180 ? 0.667 -13.478 2.290 1.00 96.00 180 LYS A N 1
ATOM 1399 C CA . LYS A 1 180 ? 0.001 -14.310 1.290 1.00 96.00 180 LYS A CA 1
ATOM 1400 C C . LYS A 1 180 ? -1.422 -13.802 1.077 1.00 96.00 180 LYS A C 1
ATOM 1402 O O . LYS A 1 180 ? -2.149 -13.573 2.032 1.00 96.00 180 LYS A O 1
ATOM 1407 N N . THR A 1 181 ? -1.812 -13.624 -0.179 1.00 94.25 181 THR A N 1
ATOM 1408 C CA . THR A 1 181 ? -3.161 -13.180 -0.549 1.00 94.25 181 THR A CA 1
ATOM 1409 C C . THR A 1 181 ? -3.704 -14.029 -1.693 1.00 94.25 181 THR A C 1
ATOM 1411 O O . THR A 1 181 ? -2.915 -14.633 -2.434 1.00 94.25 181 THR A O 1
ATOM 1414 N N . PRO A 1 182 ? -5.032 -14.056 -1.891 1.00 90.88 182 PRO A N 1
ATOM 1415 C CA . PRO A 1 182 ? -5.617 -14.618 -3.096 1.00 90.88 182 PRO A CA 1
ATOM 1416 C C . PRO A 1 182 ? -5.065 -13.963 -4.371 1.00 90.88 182 PRO A C 1
ATOM 1418 O O . PRO A 1 182 ? -4.688 -12.785 -4.369 1.00 90.88 182 PRO A O 1
ATOM 1421 N N . PRO A 1 183 ? -5.047 -14.686 -5.503 1.00 84.19 183 PRO A N 1
ATOM 1422 C CA . PRO A 1 183 ? -4.784 -14.077 -6.798 1.00 84.19 183 PRO A CA 1
ATOM 1423 C C . PRO A 1 183 ? -5.776 -12.944 -7.089 1.00 84.19 183 PRO A C 1
ATOM 1425 O O . PRO A 1 183 ? -6.949 -13.033 -6.739 1.00 84.19 183 PRO A O 1
ATOM 1428 N N . ALA A 1 184 ? -5.311 -11.902 -7.782 1.00 87.31 184 ALA A N 1
ATOM 1429 C CA . ALA A 1 184 ? -6.129 -10.755 -8.194 1.00 87.31 184 ALA A CA 1
ATOM 1430 C C . ALA A 1 184 ? -6.764 -9.933 -7.052 1.00 87.31 184 ALA A C 1
ATOM 1432 O O . ALA A 1 184 ? -7.673 -9.146 -7.308 1.00 87.31 184 ALA A O 1
ATOM 1433 N N . SER A 1 185 ? -6.270 -10.065 -5.819 1.00 93.50 185 SER A N 1
ATOM 1434 C CA . SER A 1 185 ? -6.631 -9.167 -4.722 1.00 93.50 185 SER A CA 1
ATOM 1435 C C . SER A 1 185 ? -5.856 -7.847 -4.777 1.00 93.50 185 SER A C 1
ATOM 1437 O O . SER A 1 185 ? -4.702 -7.822 -5.217 1.00 93.50 185 SER A O 1
ATOM 1439 N N . PHE A 1 186 ? -6.424 -6.783 -4.212 1.00 95.25 186 PHE A N 1
ATOM 1440 C CA . PHE A 1 186 ? -5.693 -5.553 -3.891 1.00 95.25 186 PHE A CA 1
ATOM 1441 C C . PHE A 1 186 ? -5.299 -5.547 -2.420 1.00 95.25 186 PHE A C 1
ATOM 1443 O O . PHE A 1 186 ? -6.115 -5.872 -1.567 1.00 95.25 186 PHE A O 1
ATOM 1450 N N . ILE A 1 187 ? -4.070 -5.150 -2.106 1.00 96.50 187 ILE A N 1
ATOM 1451 C CA . ILE A 1 187 ? -3.653 -4.952 -0.716 1.00 96.50 187 ILE A CA 1
ATOM 1452 C C . ILE A 1 187 ? -3.891 -3.489 -0.351 1.00 96.50 187 ILE A C 1
ATOM 1454 O O . ILE A 1 187 ? -3.409 -2.594 -1.044 1.00 96.50 187 ILE A O 1
ATOM 1458 N N . VAL A 1 188 ? -4.605 -3.254 0.748 1.00 96.69 188 VAL A N 1
ATOM 1459 C CA . VAL A 1 188 ? -4.763 -1.925 1.349 1.00 96.69 188 VAL A CA 1
ATOM 1460 C C . VAL A 1 188 ? -3.976 -1.908 2.645 1.00 96.69 188 VAL A C 1
ATOM 1462 O O . VAL A 1 188 ? -4.231 -2.725 3.525 1.00 96.69 188 VAL A O 1
ATOM 1465 N N . GLN A 1 189 ? -3.032 -0.978 2.761 1.00 97.06 189 GLN A N 1
ATOM 1466 C CA . GLN A 1 189 ? -2.164 -0.833 3.925 1.00 97.06 189 GLN A CA 1
ATOM 1467 C C . GLN A 1 189 ? -2.266 0.580 4.497 1.00 97.06 189 GLN A C 1
ATOM 1469 O O . GLN A 1 189 ? -2.319 1.566 3.761 1.00 97.06 189 GLN A O 1
ATOM 1474 N N . VAL A 1 190 ? -2.273 0.678 5.824 1.00 96.88 190 VAL A N 1
ATOM 1475 C CA . VAL A 1 190 ? -2.314 1.956 6.538 1.00 96.88 190 VAL A CA 1
ATOM 1476 C C . VAL A 1 190 ? -0.948 2.644 6.460 1.00 96.88 190 VAL A C 1
ATOM 1478 O O . VAL A 1 190 ? 0.074 2.084 6.858 1.00 96.88 190 VAL A O 1
ATOM 1481 N N . GLY A 1 191 ? -0.931 3.888 5.977 1.00 94.81 191 GLY A N 1
ATOM 1482 C CA . GLY A 1 191 ? 0.240 4.770 6.032 1.00 94.81 191 GLY A CA 1
ATOM 1483 C C . GLY A 1 191 ? 0.274 5.637 7.297 1.00 94.81 191 GLY A C 1
ATOM 1484 O O . GLY A 1 191 ? -0.751 5.837 7.950 1.00 94.81 191 GLY A O 1
ATOM 1485 N N . GLU A 1 192 ? 1.435 6.221 7.615 1.00 94.19 192 GLU A N 1
ATOM 1486 C CA . GLU A 1 192 ? 1.621 7.048 8.825 1.00 94.19 192 GLU A CA 1
ATOM 1487 C C . GLU A 1 192 ? 0.623 8.214 8.912 1.00 94.19 192 GLU A C 1
ATOM 1489 O O . GLU A 1 192 ? 0.123 8.519 9.988 1.00 94.19 192 GLU A O 1
ATOM 1494 N N . SER A 1 193 ? 0.262 8.853 7.793 1.00 95.25 193 SER A N 1
ATOM 1495 C CA . SER A 1 193 ? -0.732 9.936 7.818 1.00 95.25 193 SER A CA 1
ATOM 1496 C C . SER A 1 193 ? -2.120 9.463 8.255 1.00 95.25 193 SER A C 1
ATOM 1498 O O . SER A 1 193 ? -2.806 10.194 8.964 1.00 95.25 193 SER A O 1
ATOM 1500 N N . ALA A 1 194 ? -2.534 8.251 7.875 1.00 95.19 194 ALA A N 1
ATOM 1501 C CA . ALA A 1 194 ? -3.795 7.674 8.334 1.00 95.19 194 ALA A CA 1
ATOM 1502 C C . ALA A 1 194 ? -3.723 7.286 9.821 1.00 95.19 194 ALA A C 1
ATOM 1504 O O . ALA A 1 194 ? -4.681 7.526 10.554 1.00 95.19 194 ALA A O 1
ATOM 1505 N N . ASP A 1 195 ? -2.578 6.778 10.287 1.00 94.94 195 ASP A N 1
ATOM 1506 C CA . ASP A 1 195 ? -2.314 6.518 11.710 1.00 94.94 195 ASP A CA 1
ATOM 1507 C C . ASP A 1 195 ? -2.476 7.810 12.541 1.00 94.94 195 ASP A C 1
ATOM 1509 O O . ASP A 1 195 ? -3.346 7.891 13.414 1.00 94.94 195 ASP A O 1
ATOM 1513 N N . ILE A 1 196 ? -1.772 8.883 12.155 1.00 94.50 196 ILE A N 1
ATOM 1514 C CA . ILE A 1 196 ? -1.840 10.207 12.800 1.00 94.50 196 ILE A CA 1
ATOM 1515 C C . ILE A 1 196 ? -3.268 10.764 12.795 1.00 94.50 196 ILE A C 1
ATOM 1517 O O . ILE A 1 196 ? -3.797 11.131 13.844 1.00 94.50 196 ILE A O 1
ATOM 1521 N N . LEU A 1 197 ? -3.915 10.828 11.626 1.00 94.50 197 LEU A N 1
ATOM 1522 C CA . LEU A 1 197 ? -5.248 11.427 11.484 1.00 94.50 197 LEU A CA 1
ATOM 1523 C C . LEU A 1 197 ? -6.330 10.638 12.223 1.00 94.50 197 LEU A C 1
ATOM 1525 O O . LEU A 1 197 ? -7.297 11.225 12.709 1.00 94.50 197 LEU A O 1
ATOM 1529 N N . SER A 1 198 ? -6.163 9.321 12.328 1.00 93.88 198 SER A N 1
ATOM 1530 C CA . SER A 1 198 ? -7.061 8.452 13.088 1.00 93.88 198 SER A CA 1
ATOM 1531 C C . SER A 1 198 ? -6.780 8.459 14.593 1.00 93.88 198 SER A C 1
ATOM 1533 O O . SER A 1 198 ? -7.532 7.835 15.344 1.00 93.88 198 SER A O 1
ATOM 1535 N N . LYS A 1 199 ? -5.726 9.162 15.038 1.00 92.69 1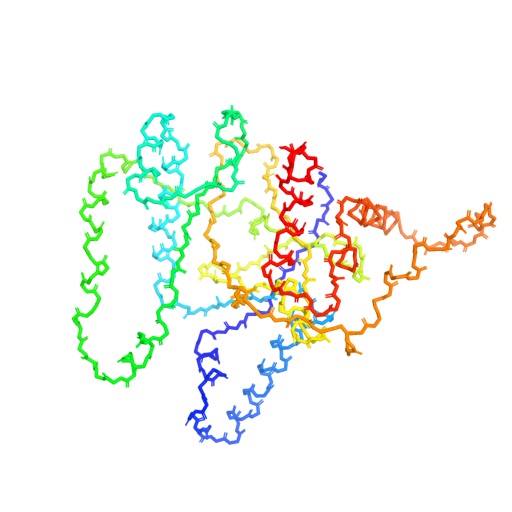99 LYS A N 1
ATOM 1536 C CA . LYS A 1 199 ? -5.243 9.190 16.426 1.00 92.69 199 LYS A CA 1
ATOM 1537 C C . LYS A 1 199 ? -4.900 7.785 16.935 1.00 92.69 199 LYS A C 1
ATOM 1539 O O . LYS A 1 199 ? -5.295 7.395 18.030 1.00 92.69 199 LYS A O 1
ATOM 1544 N N . GLY A 1 200 ? -4.222 6.996 16.102 1.00 91.31 200 GLY A N 1
ATOM 1545 C CA . GLY A 1 200 ? -3.820 5.627 16.423 1.00 91.31 200 GLY A CA 1
ATOM 1546 C C . GLY A 1 200 ? -4.944 4.590 16.382 1.00 91.31 200 GLY A C 1
ATOM 1547 O O . GLY A 1 200 ? -4.732 3.465 16.826 1.00 91.31 200 GLY A O 1
ATOM 1548 N N . LYS A 1 201 ? -6.140 4.920 15.870 1.00 93.88 201 LYS A N 1
ATOM 1549 C CA . LYS A 1 201 ? -7.195 3.914 15.625 1.00 93.88 201 LYS A CA 1
ATOM 1550 C C . LYS A 1 201 ? -6.860 3.001 14.448 1.00 93.88 201 LYS A C 1
ATOM 1552 O O . LYS A 1 201 ? -7.295 1.855 14.434 1.00 93.88 201 LYS A O 1
ATOM 1557 N N . LEU A 1 202 ? -6.121 3.520 13.474 1.00 95.50 202 LEU A N 1
ATOM 1558 C CA . LEU A 1 202 ? -5.477 2.773 12.403 1.00 95.50 202 LEU A CA 1
ATOM 1559 C C . LEU A 1 202 ? -3.980 2.726 12.704 1.00 95.50 202 LEU A C 1
ATOM 1561 O O . LEU A 1 202 ? -3.433 3.702 13.211 1.00 95.50 202 LEU A O 1
ATOM 1565 N N . ARG A 1 203 ? -3.318 1.614 12.395 1.00 93.62 203 ARG A N 1
ATOM 1566 C CA . ARG A 1 203 ? -1.902 1.404 12.690 1.00 93.62 203 ARG A CA 1
ATOM 1567 C C . ARG A 1 203 ? -1.104 1.278 11.410 1.00 93.62 203 ARG A C 1
ATOM 1569 O O . ARG A 1 203 ? -1.332 0.366 10.624 1.00 93.62 203 ARG A O 1
ATOM 1576 N N . SER A 1 204 ? -0.144 2.177 11.236 1.00 94.62 204 SER A N 1
ATOM 1577 C CA . SER A 1 204 ? 0.865 2.031 10.194 1.00 94.62 204 SER A CA 1
ATOM 1578 C C . SER A 1 204 ? 1.843 0.905 10.540 1.00 94.62 204 SER A C 1
ATOM 1580 O O . SER A 1 204 ? 2.305 0.801 11.677 1.00 94.62 204 SER A O 1
ATOM 1582 N N . THR A 1 205 ? 2.159 0.068 9.551 1.00 92.81 205 THR A N 1
ATOM 1583 C CA . THR A 1 205 ? 3.043 -1.097 9.718 1.00 92.81 205 THR A CA 1
ATOM 1584 C C . THR A 1 205 ? 4.228 -0.985 8.774 1.00 92.81 205 THR A C 1
ATOM 1586 O O . THR A 1 205 ? 4.060 -0.709 7.581 1.00 92.81 205 THR A O 1
ATOM 1589 N N . LEU A 1 206 ? 5.432 -1.217 9.298 1.00 93.81 206 LEU A N 1
ATOM 1590 C CA . LEU A 1 206 ? 6.642 -1.267 8.486 1.00 93.81 206 LEU A CA 1
ATOM 1591 C C . LEU A 1 206 ? 6.581 -2.470 7.551 1.00 93.81 206 LEU A C 1
ATOM 1593 O O . LEU A 1 206 ? 6.236 -3.576 7.963 1.00 93.81 206 LEU A O 1
ATOM 1597 N N . HIS A 1 207 ? 6.947 -2.252 6.295 1.00 94.69 207 HIS A N 1
ATOM 1598 C CA . HIS A 1 207 ? 6.997 -3.311 5.307 1.00 94.69 207 HIS A CA 1
ATOM 1599 C C . HIS A 1 207 ? 8.276 -3.241 4.484 1.00 94.69 207 HIS A C 1
ATOM 1601 O O . HIS A 1 207 ? 8.944 -2.210 4.394 1.00 94.69 207 HIS A O 1
ATOM 1607 N N . SER A 1 208 ? 8.613 -4.360 3.863 1.00 92.19 208 SER A N 1
ATOM 1608 C CA . SER A 1 208 ? 9.671 -4.437 2.869 1.00 92.19 208 SER A CA 1
ATOM 1609 C C . SER A 1 208 ? 9.325 -5.479 1.816 1.00 92.19 208 SER A C 1
ATOM 1611 O O . SER A 1 208 ? 8.425 -6.296 1.996 1.00 92.19 208 SER A O 1
ATOM 1613 N N . VAL A 1 209 ? 10.023 -5.433 0.690 1.00 91.00 209 VAL A N 1
ATOM 1614 C CA . VAL A 1 209 ? 9.936 -6.460 -0.346 1.00 91.00 209 VAL A CA 1
ATOM 1615 C C . VAL A 1 209 ? 11.310 -7.070 -0.522 1.00 91.00 209 VAL A C 1
ATOM 1617 O O . VAL A 1 209 ? 12.319 -6.365 -0.454 1.00 91.00 209 VAL A O 1
ATOM 1620 N N . TYR A 1 210 ? 11.357 -8.375 -0.761 1.00 85.38 210 TYR A N 1
ATOM 1621 C CA . TYR A 1 210 ? 12.614 -9.075 -0.985 1.00 85.38 210 TYR A CA 1
ATOM 1622 C C . TYR A 1 210 ? 12.564 -9.900 -2.264 1.00 85.38 210 TYR A C 1
ATOM 1624 O O . TYR A 1 210 ? 11.522 -10.412 -2.676 1.00 85.38 210 TYR A O 1
ATOM 1632 N N . LYS A 1 211 ? 13.720 -10.017 -2.915 1.00 83.56 211 LYS A N 1
ATOM 1633 C CA . LYS A 1 211 ? 13.892 -10.900 -4.065 1.00 83.56 211 LYS A CA 1
ATOM 1634 C C . LYS A 1 211 ? 14.119 -12.332 -3.555 1.00 83.56 211 LYS A C 1
ATOM 1636 O O . LYS A 1 211 ? 14.948 -12.501 -2.657 1.00 83.56 211 LYS A O 1
ATOM 1641 N N . PRO A 1 212 ? 13.454 -13.358 -4.117 1.00 80.69 212 PRO A N 1
ATOM 1642 C CA . PRO A 1 212 ? 13.791 -14.746 -3.811 1.00 80.69 212 PRO A CA 1
ATOM 1643 C C . PRO A 1 212 ? 15.270 -15.032 -4.093 1.00 80.69 212 PRO A C 1
ATOM 1645 O O . PRO A 1 212 ? 15.790 -14.666 -5.150 1.00 80.69 212 PRO A O 1
ATOM 1648 N N . MET A 1 213 ? 15.944 -15.696 -3.154 1.00 78.75 213 MET A N 1
ATOM 1649 C CA . MET A 1 213 ? 17.327 -16.137 -3.343 1.00 78.75 213 MET A CA 1
ATOM 1650 C C . MET A 1 213 ? 17.381 -17.343 -4.288 1.00 78.75 213 MET A C 1
ATOM 1652 O O . MET A 1 213 ? 16.434 -18.118 -4.373 1.00 78.75 213 MET A O 1
ATOM 1656 N N . GLY A 1 214 ? 18.483 -17.484 -5.029 1.00 80.81 214 GLY A N 1
ATOM 1657 C CA . GLY A 1 214 ? 18.708 -18.633 -5.916 1.00 80.81 214 GLY A CA 1
ATOM 1658 C C . GLY A 1 214 ? 17.872 -18.654 -7.201 1.00 80.81 214 GLY A C 1
ATOM 1659 O O . GLY A 1 214 ? 18.018 -19.581 -7.992 1.00 80.81 214 GLY A O 1
ATOM 1660 N N . LEU A 1 215 ? 17.031 -17.642 -7.439 1.00 80.56 215 LEU A N 1
ATOM 1661 C CA . LEU A 1 215 ? 16.266 -17.502 -8.676 1.00 80.56 215 LEU A CA 1
ATOM 1662 C C . LEU A 1 215 ? 16.800 -16.353 -9.531 1.00 80.56 215 LEU A C 1
ATOM 1664 O O . LEU A 1 215 ? 16.808 -15.179 -9.139 1.00 80.56 215 LEU A O 1
ATOM 1668 N N . GLU A 1 216 ? 17.226 -16.708 -10.736 1.00 81.00 216 GLU A N 1
ATOM 1669 C CA . GLU A 1 216 ? 17.633 -15.769 -11.773 1.00 81.00 216 GLU A CA 1
ATOM 1670 C C . GLU A 1 216 ? 16.456 -15.442 -12.695 1.00 81.00 216 GLU A C 1
ATOM 1672 O O . GLU A 1 216 ? 15.518 -16.223 -12.834 1.00 81.00 216 GLU A O 1
ATOM 1677 N N . ASN A 1 217 ? 16.505 -14.274 -13.340 1.00 80.06 217 ASN A N 1
ATOM 1678 C CA . ASN A 1 217 ? 15.535 -13.862 -14.364 1.00 80.06 217 ASN A CA 1
ATOM 1679 C C . ASN A 1 217 ? 14.062 -13.799 -13.907 1.00 80.06 217 ASN A C 1
ATOM 1681 O O . ASN A 1 217 ? 13.154 -13.868 -14.734 1.00 80.06 217 ASN A O 1
ATOM 1685 N N . VAL A 1 218 ? 13.820 -13.612 -12.607 1.00 80.88 218 VAL A N 1
ATOM 1686 C CA . VAL A 1 218 ? 12.487 -13.361 -12.042 1.00 80.88 218 VAL A CA 1
ATOM 1687 C C . VAL A 1 218 ? 12.318 -11.867 -11.766 1.00 80.88 218 VAL A C 1
ATOM 1689 O O . VAL A 1 218 ? 13.135 -11.273 -11.058 1.00 80.88 218 VAL A O 1
ATOM 1692 N N . SER A 1 219 ? 11.245 -11.272 -12.294 1.00 84.00 219 SER A N 1
ATOM 1693 C CA . SER A 1 219 ? 10.771 -9.941 -11.901 1.00 84.00 219 SER A CA 1
ATOM 1694 C C . SER A 1 219 ? 9.557 -10.065 -10.987 1.00 84.00 219 SER A C 1
ATOM 1696 O O . SER A 1 219 ? 8.681 -10.904 -11.193 1.00 84.00 219 SER A O 1
ATOM 1698 N N . ARG A 1 220 ? 9.508 -9.208 -9.966 1.00 87.62 220 ARG A N 1
ATOM 1699 C CA . ARG A 1 220 ? 8.298 -8.949 -9.189 1.00 87.62 220 ARG A CA 1
ATOM 1700 C C . ARG A 1 220 ? 7.785 -7.580 -9.603 1.00 87.62 220 ARG A C 1
ATOM 1702 O O . ARG A 1 220 ? 8.360 -6.569 -9.213 1.00 87.62 220 ARG A O 1
ATOM 1709 N N . ASP A 1 221 ? 6.714 -7.565 -10.377 1.00 87.56 221 ASP A N 1
ATOM 1710 C CA . ASP A 1 221 ? 6.063 -6.337 -10.815 1.00 87.56 221 ASP A CA 1
ATOM 1711 C C . ASP A 1 221 ? 4.977 -5.933 -9.807 1.00 87.56 221 ASP A C 1
ATOM 1713 O O . ASP A 1 221 ? 4.259 -6.772 -9.258 1.00 87.56 221 ASP A O 1
ATOM 1717 N N . THR A 1 222 ? 4.881 -4.646 -9.482 1.00 89.94 222 THR A N 1
ATOM 1718 C CA . THR A 1 222 ? 3.908 -4.132 -8.507 1.00 89.94 222 THR A CA 1
ATOM 1719 C C . THR A 1 222 ? 3.427 -2.761 -8.935 1.00 89.94 222 THR A C 1
ATOM 1721 O O . THR A 1 222 ? 4.224 -1.911 -9.317 1.00 89.94 222 THR A O 1
ATOM 1724 N N . PHE A 1 223 ? 2.119 -2.554 -8.832 1.00 90.25 223 PHE A N 1
ATOM 1725 C CA . PHE A 1 223 ? 1.486 -1.256 -8.988 1.00 90.25 223 PHE A CA 1
ATOM 1726 C C . PHE A 1 223 ? 0.989 -0.805 -7.617 1.00 90.25 223 PHE A C 1
ATOM 1728 O O . PHE A 1 223 ? 0.304 -1.567 -6.934 1.00 90.25 223 PHE A O 1
ATOM 1735 N N . VAL A 1 224 ? 1.362 0.407 -7.208 1.00 91.81 224 VAL A N 1
ATOM 1736 C CA . VAL A 1 224 ? 0.983 0.980 -5.913 1.00 91.81 224 VAL A CA 1
ATOM 1737 C C . VAL A 1 224 ? 0.363 2.347 -6.150 1.00 91.81 224 VAL A C 1
ATOM 1739 O O . VAL A 1 224 ? 0.951 3.186 -6.829 1.00 91.81 224 VAL A O 1
ATOM 1742 N N . LEU A 1 225 ? -0.808 2.571 -5.557 1.00 91.69 225 LEU A N 1
ATOM 1743 C CA . LEU A 1 225 ? -1.441 3.880 -5.477 1.00 91.69 225 LEU A CA 1
ATOM 1744 C C . LEU A 1 225 ? -1.288 4.413 -4.052 1.00 91.69 225 LEU A C 1
ATOM 1746 O O . LEU A 1 225 ? -1.767 3.796 -3.102 1.00 91.69 225 LEU A O 1
ATOM 1750 N N . PHE A 1 226 ? -0.640 5.566 -3.904 1.00 90.62 226 PHE A N 1
ATOM 1751 C CA . PHE A 1 226 ? -0.518 6.243 -2.617 1.00 90.62 226 PHE A CA 1
ATOM 1752 C C . PHE A 1 226 ? -1.649 7.256 -2.455 1.00 90.62 226 PHE A C 1
ATOM 1754 O O . PHE A 1 226 ? -1.673 8.287 -3.125 1.00 90.62 226 PHE A O 1
ATOM 1761 N N . LEU A 1 227 ? -2.576 6.965 -1.544 1.00 91.94 227 LEU A N 1
ATOM 1762 C CA . LEU A 1 227 ? -3.595 7.920 -1.123 1.00 91.94 227 LEU A CA 1
ATOM 1763 C C . LEU A 1 227 ? -2.996 8.833 -0.054 1.00 91.94 227 LEU A C 1
ATOM 1765 O O . LEU A 1 227 ? -2.529 8.361 0.984 1.00 91.94 227 LEU A O 1
ATOM 1769 N N . GLN A 1 228 ? -3.003 10.139 -0.310 1.00 89.62 228 GLN A N 1
ATOM 1770 C CA . GLN A 1 228 ? -2.404 11.130 0.578 1.00 89.62 228 GLN A CA 1
ATOM 1771 C C . GLN A 1 228 ? -3.391 12.246 0.939 1.00 89.62 228 GLN A C 1
ATOM 1773 O O . GLN A 1 228 ? -4.265 12.571 0.134 1.00 89.62 228 GLN A O 1
ATOM 1778 N N . PRO A 1 229 ? -3.260 12.865 2.127 1.00 92.12 229 PRO A N 1
ATOM 1779 C CA . PRO A 1 229 ? -4.036 14.049 2.471 1.00 92.12 229 PRO A CA 1
ATOM 1780 C C . PRO A 1 229 ? -3.729 15.240 1.555 1.00 92.12 229 PRO A C 1
ATOM 1782 O O . PRO A 1 229 ? -2.686 15.301 0.902 1.00 92.12 229 PRO A O 1
ATOM 1785 N N . ALA A 1 230 ? -4.599 16.251 1.594 1.00 91.56 230 ALA A N 1
ATOM 1786 C CA . ALA A 1 230 ? -4.299 17.554 1.010 1.00 91.56 230 ALA A CA 1
ATOM 1787 C C . ALA A 1 230 ? -3.003 18.140 1.603 1.00 91.56 230 ALA A C 1
ATOM 1789 O O . ALA A 1 230 ? -2.742 18.016 2.801 1.00 91.56 230 ALA A O 1
ATOM 1790 N N . TRP A 1 231 ? -2.211 18.832 0.780 1.00 92.56 231 TRP A N 1
ATOM 1791 C CA . TRP A 1 231 ? -0.908 19.390 1.173 1.00 92.56 231 TRP A CA 1
ATOM 1792 C C . TRP A 1 231 ? -0.967 20.291 2.416 1.00 92.56 231 TRP A C 1
ATOM 1794 O O . TRP A 1 231 ? -0.061 20.258 3.246 1.00 92.56 231 TRP A O 1
ATOM 1804 N N . ASN A 1 232 ? -2.046 21.059 2.572 1.00 95.00 232 ASN A N 1
ATOM 1805 C CA . ASN A 1 232 ? -2.275 21.961 3.701 1.00 95.00 232 ASN A CA 1
ATOM 1806 C C . ASN A 1 232 ? -2.952 21.290 4.910 1.00 95.00 232 ASN A C 1
ATOM 1808 O O . ASN A 1 232 ? -3.246 21.976 5.887 1.00 95.00 232 ASN A O 1
ATOM 1812 N N . LYS A 1 233 ? -3.226 19.978 4.871 1.00 96.00 233 LYS A N 1
ATOM 1813 C CA . LYS A 1 233 ? -3.834 19.267 5.999 1.00 96.00 233 LYS A CA 1
ATOM 1814 C C . LYS A 1 233 ? -2.895 19.316 7.199 1.00 96.00 233 LYS A C 1
ATOM 1816 O O . LYS A 1 233 ? -1.795 18.779 7.138 1.00 96.00 233 LYS A O 1
ATOM 1821 N N . THR A 1 234 ? -3.344 19.922 8.289 1.00 96.38 234 THR A N 1
ATOM 1822 C CA . THR A 1 234 ? -2.589 19.997 9.544 1.00 96.38 234 THR A CA 1
ATOM 1823 C C . THR A 1 234 ? -2.766 18.738 10.392 1.00 96.38 234 THR A C 1
ATOM 1825 O O . THR A 1 234 ? -3.872 18.195 10.487 1.00 96.38 234 THR A O 1
ATOM 1828 N N . PHE A 1 235 ? -1.684 18.299 11.032 1.00 94.50 235 PHE A N 1
ATOM 1829 C CA . PHE A 1 235 ? -1.678 17.260 12.057 1.00 94.50 235 PHE A CA 1
ATOM 1830 C C . PHE A 1 235 ? -1.726 17.861 13.465 1.00 94.50 235 PHE A C 1
ATOM 1832 O O . PHE A 1 235 ? -1.140 18.909 13.729 1.00 94.50 235 PHE A O 1
ATOM 1839 N N . SER A 1 236 ? -2.416 17.169 14.370 1.00 90.50 236 SER A N 1
ATOM 1840 C CA . SER A 1 236 ? -2.467 17.489 15.798 1.00 90.50 236 SER A CA 1
ATOM 1841 C C . SER A 1 236 ? -2.065 16.259 16.599 1.00 90.50 236 SER A C 1
ATOM 1843 O O . SER A 1 236 ? -2.532 15.158 16.303 1.00 90.50 236 SER A O 1
ATOM 1845 N N . ILE A 1 237 ? -1.209 16.450 17.603 1.00 86.88 237 ILE A N 1
ATOM 1846 C CA . ILE A 1 237 ? -0.697 15.358 18.447 1.00 86.88 237 ILE A CA 1
ATOM 1847 C C . ILE A 1 237 ? -1.403 15.258 19.805 1.00 86.88 237 ILE A C 1
ATOM 1849 O O . ILE A 1 237 ? -1.132 14.324 20.551 1.00 86.88 237 ILE A O 1
ATOM 1853 N N . SER A 1 238 ? -2.305 16.190 20.135 1.00 81.06 238 SER A N 1
ATOM 1854 C CA . SER A 1 238 ? -2.861 16.356 21.490 1.00 81.06 238 SER A CA 1
ATOM 1855 C C . SER A 1 238 ? -3.586 15.122 22.044 1.00 81.06 238 SER A C 1
ATOM 1857 O O . SER A 1 238 ? -3.602 14.932 23.254 1.00 81.06 238 SER A O 1
ATOM 1859 N N . ASP A 1 239 ? -4.135 14.276 21.169 1.00 77.94 239 ASP A N 1
ATOM 1860 C CA . ASP A 1 239 ? -4.884 13.062 21.529 1.00 77.94 239 ASP A CA 1
ATOM 1861 C C . ASP A 1 239 ? -4.240 11.781 20.972 1.00 77.94 239 ASP A C 1
ATOM 1863 O O . ASP A 1 239 ? -4.887 10.734 20.899 1.00 77.94 239 ASP A O 1
ATOM 1867 N N . TYR A 1 240 ? -2.998 11.860 20.490 1.00 79.69 240 TYR A N 1
ATOM 1868 C CA . TYR A 1 240 ? -2.319 10.681 19.973 1.00 79.69 240 TYR A CA 1
ATOM 1869 C C . TYR A 1 240 ? -1.823 9.836 21.158 1.00 79.69 240 TYR A C 1
ATOM 1871 O O . TYR A 1 240 ? -1.203 10.388 22.072 1.00 79.69 240 TYR A O 1
ATOM 1879 N N . PRO A 1 241 ? -2.091 8.518 21.190 1.00 74.12 241 PRO A N 1
ATOM 1880 C CA . PRO A 1 241 ? -1.699 7.680 22.317 1.00 74.12 241 PRO A CA 1
ATOM 1881 C C . PRO A 1 241 ? -0.180 7.765 22.538 1.00 74.12 241 PRO A C 1
ATOM 1883 O O . PRO A 1 241 ? 0.568 7.655 21.562 1.00 74.12 241 PRO A O 1
ATOM 1886 N N . PRO A 1 242 ? 0.301 7.936 23.786 1.00 59.91 242 PRO A N 1
ATOM 1887 C CA . PRO A 1 242 ? 1.728 7.886 24.075 1.00 59.91 242 PRO A CA 1
ATOM 1888 C C . PRO A 1 242 ? 2.268 6.552 23.564 1.00 59.91 242 PRO A C 1
ATOM 1890 O O . PRO A 1 242 ? 1.822 5.488 23.993 1.00 59.91 242 PRO A O 1
ATOM 1893 N N . THR A 1 243 ? 3.170 6.576 22.586 1.00 54.38 243 THR A N 1
ATOM 1894 C CA . THR A 1 243 ? 3.774 5.337 22.102 1.00 54.38 243 THR A CA 1
ATOM 1895 C C . THR A 1 243 ? 4.655 4.748 23.191 1.00 54.38 243 THR A C 1
ATOM 1897 O O . THR A 1 243 ? 5.500 5.448 23.746 1.00 54.38 243 THR A O 1
ATOM 1900 N N . ALA A 1 244 ? 4.534 3.440 23.423 1.00 42.75 244 ALA A N 1
ATOM 1901 C CA . ALA A 1 244 ? 5.437 2.675 24.285 1.00 42.75 244 ALA A CA 1
ATOM 1902 C C . ALA A 1 244 ? 6.925 2.766 23.860 1.00 42.75 244 ALA A C 1
ATOM 1904 O O . ALA A 1 244 ? 7.810 2.393 24.621 1.00 42.75 244 ALA A O 1
ATOM 1905 N N . SER A 1 245 ? 7.224 3.304 22.672 1.00 42.34 245 SER A N 1
ATOM 1906 C CA . SER A 1 245 ? 8.584 3.527 22.169 1.00 42.34 245 SER A CA 1
ATOM 1907 C C . SER A 1 245 ? 9.251 4.824 22.649 1.00 42.34 245 SER A C 1
ATOM 1909 O O . SER A 1 245 ? 10.444 5.011 22.410 1.00 42.34 245 SER A O 1
ATOM 1911 N N . THR A 1 246 ? 8.541 5.717 23.348 1.00 38.47 246 THR A N 1
ATOM 1912 C CA . THR A 1 246 ? 9.172 6.923 23.918 1.00 38.47 246 THR A CA 1
ATOM 1913 C C . THR A 1 246 ? 9.942 6.607 25.208 1.00 38.47 246 THR A C 1
ATOM 1915 O O . THR A 1 246 ? 10.906 7.296 25.521 1.00 38.47 246 THR A O 1
ATOM 1918 N N . GLU A 1 247 ? 9.609 5.522 25.918 1.00 34.94 247 GLU A N 1
ATOM 1919 C CA . GLU A 1 247 ? 10.280 5.146 27.177 1.00 34.94 247 GLU A CA 1
ATOM 1920 C C . GLU A 1 247 ? 11.449 4.161 26.999 1.00 34.94 247 GLU A C 1
ATOM 1922 O O . GLU A 1 247 ? 12.320 4.068 27.863 1.00 34.94 247 GLU A O 1
ATOM 1927 N N . SER A 1 248 ? 11.555 3.464 25.862 1.00 35.53 248 SER A N 1
ATOM 1928 C CA . SER A 1 248 ? 12.677 2.543 25.611 1.00 35.53 248 SER A CA 1
ATOM 1929 C C . SER A 1 248 ? 13.980 3.248 25.211 1.00 35.53 248 SER A C 1
ATOM 1931 O O . SER A 1 248 ? 15.012 2.595 25.076 1.00 35.53 248 SER A O 1
ATOM 1933 N N . SER A 1 249 ? 13.949 4.571 25.020 1.00 37.34 249 SER A N 1
ATOM 1934 C CA . SER A 1 249 ? 15.109 5.365 24.591 1.00 37.34 249 SER A CA 1
ATOM 1935 C C . SER A 1 249 ? 15.966 5.885 25.758 1.00 37.34 249 SER A C 1
ATOM 1937 O O . SER A 1 249 ? 17.094 6.310 25.528 1.00 37.34 249 SER A O 1
ATOM 1939 N N . GLU A 1 250 ? 15.472 5.823 27.005 1.00 33.59 250 GLU A N 1
ATOM 1940 C CA . GLU A 1 250 ? 16.171 6.350 28.196 1.00 33.59 250 GLU A CA 1
ATOM 1941 C C . GLU A 1 250 ? 16.466 5.311 29.290 1.00 33.59 250 GLU A C 1
ATOM 1943 O O . GLU A 1 250 ? 17.040 5.653 30.324 1.00 33.59 250 GLU A O 1
ATOM 1948 N N . LYS A 1 251 ? 16.186 4.019 29.068 1.00 32.34 251 LYS A N 1
ATOM 1949 C CA . LYS A 1 251 ? 16.793 2.974 29.904 1.00 32.34 251 LYS A CA 1
ATOM 1950 C C . LYS A 1 251 ? 18.228 2.750 29.437 1.00 32.34 251 LYS A C 1
ATOM 1952 O O . LYS A 1 251 ? 18.518 1.897 28.601 1.00 32.34 251 LYS A O 1
ATOM 1957 N N . SER A 1 252 ? 19.135 3.552 29.988 1.00 33.44 252 SER A N 1
ATOM 1958 C CA . SER A 1 252 ? 20.536 3.178 30.120 1.00 33.44 252 SER A CA 1
ATOM 1959 C C . SER A 1 252 ? 20.589 1.743 30.646 1.00 33.44 252 SER A C 1
ATOM 1961 O O . SER A 1 252 ? 20.146 1.446 31.752 1.00 33.44 252 SER A O 1
ATOM 1963 N N . ILE A 1 253 ? 21.072 0.826 29.810 1.00 37.91 253 ILE A N 1
ATOM 1964 C CA . ILE A 1 253 ? 21.343 -0.550 30.213 1.00 37.91 253 ILE A CA 1
ATOM 1965 C C . ILE A 1 253 ? 22.469 -0.464 31.246 1.00 37.91 253 ILE A C 1
ATOM 1967 O O . ILE A 1 253 ? 23.640 -0.333 30.892 1.00 37.91 253 ILE A O 1
ATOM 1971 N N . SER A 1 254 ? 22.112 -0.463 32.530 1.00 33.03 254 SER A N 1
ATOM 1972 C CA . SER A 1 254 ? 23.054 -0.757 33.599 1.00 33.03 254 SER A CA 1
ATOM 1973 C C . SER A 1 254 ? 23.447 -2.225 33.491 1.00 33.03 254 SER A C 1
ATOM 1975 O O . SER A 1 254 ? 22.621 -3.106 33.262 1.00 33.03 254 SER A O 1
ATOM 1977 N N . THR A 1 255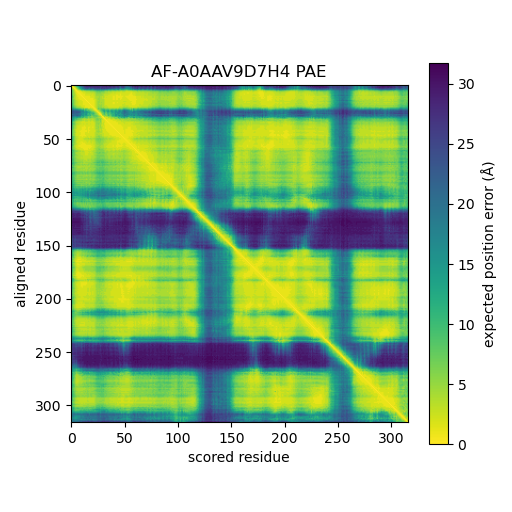 ? 24.740 -2.468 33.631 1.00 36.16 255 THR A N 1
ATOM 1978 C CA . THR A 1 255 ? 25.475 -3.691 33.300 1.00 36.16 255 THR A CA 1
ATOM 1979 C C . THR A 1 255 ? 25.173 -4.908 34.194 1.00 36.16 255 THR A C 1
ATOM 1981 O O . THR A 1 255 ? 26.018 -5.792 34.293 1.00 36.16 255 THR A O 1
ATOM 1984 N N . GLU A 1 256 ? 24.011 -4.989 34.851 1.00 35.62 256 GLU A N 1
ATOM 1985 C CA . GLU A 1 256 ? 23.781 -5.955 35.943 1.00 35.62 256 GLU A CA 1
ATOM 1986 C C . GLU A 1 256 ? 22.564 -6.889 35.809 1.00 35.62 256 GLU A C 1
ATOM 1988 O O . GLU A 1 256 ? 22.364 -7.719 36.685 1.00 35.62 256 GLU A O 1
ATOM 1993 N N . GLU A 1 257 ? 21.809 -6.893 34.705 1.00 37.91 257 GLU A N 1
ATOM 1994 C CA . GLU A 1 257 ? 20.745 -7.905 34.493 1.00 37.91 257 GLU A CA 1
ATOM 1995 C C . GLU A 1 257 ? 21.183 -9.048 33.556 1.00 37.91 257 GLU A C 1
ATOM 1997 O O . GLU A 1 257 ? 20.445 -9.515 32.691 1.00 37.91 257 GLU A O 1
ATOM 2002 N N . MET A 1 258 ? 22.417 -9.531 33.735 1.00 39.50 258 MET A N 1
ATOM 2003 C CA . MET A 1 258 ? 22.923 -10.771 33.127 1.00 39.50 258 MET A CA 1
ATOM 2004 C C . MET A 1 258 ? 22.792 -11.945 34.108 1.00 39.50 258 MET A C 1
ATOM 2006 O O . MET A 1 258 ? 23.774 -12.615 34.403 1.00 39.50 258 MET A O 1
ATOM 2010 N N . SER A 1 259 ? 21.601 -12.200 34.642 1.00 44.72 259 SER A N 1
ATOM 2011 C CA . SER A 1 259 ? 21.286 -13.479 35.298 1.00 44.72 259 SER A CA 1
ATOM 2012 C C . SER A 1 259 ? 19.848 -13.488 35.795 1.00 44.72 259 SER A C 1
ATOM 2014 O O . SER A 1 259 ? 19.604 -13.065 36.914 1.00 44.72 259 SER A O 1
ATOM 2016 N N . GLU A 1 260 ? 18.926 -13.956 34.954 1.00 42.03 260 GLU A N 1
ATOM 2017 C CA . GLU A 1 260 ? 17.759 -14.797 35.297 1.00 42.03 260 GLU A CA 1
ATOM 2018 C C . GLU A 1 260 ? 16.681 -14.674 34.211 1.00 42.03 260 GLU A C 1
ATOM 2020 O O . GLU A 1 260 ? 15.687 -13.972 34.337 1.00 42.03 260 GLU A O 1
ATOM 2025 N N . ALA A 1 261 ? 16.885 -15.406 33.117 1.00 40.53 261 ALA A N 1
ATOM 2026 C CA . ALA A 1 261 ? 15.805 -15.863 32.247 1.00 40.53 261 ALA A CA 1
ATOM 2027 C C . ALA A 1 261 ? 16.249 -17.188 31.619 1.00 40.53 261 ALA A C 1
ATOM 2029 O O . ALA A 1 261 ? 16.703 -17.276 30.475 1.00 40.53 261 ALA A O 1
ATOM 2030 N N . ILE A 1 262 ? 16.207 -18.228 32.446 1.00 49.16 262 ILE A N 1
ATOM 2031 C CA . ILE A 1 262 ? 16.157 -19.610 31.983 1.00 49.16 262 ILE A CA 1
ATOM 2032 C C . ILE A 1 262 ? 14.768 -19.784 31.345 1.00 49.16 262 ILE A C 1
ATOM 2034 O O . ILE A 1 262 ? 13.782 -19.404 31.963 1.00 49.16 262 ILE A O 1
ATOM 2038 N N . SER A 1 263 ? 14.739 -20.340 30.125 1.00 50.16 263 SER A N 1
ATOM 2039 C CA . SER A 1 263 ? 13.575 -20.705 29.286 1.00 50.16 263 SER A CA 1
ATOM 2040 C C . SER A 1 263 ? 12.905 -19.629 28.405 1.00 50.16 263 SER A C 1
ATOM 2042 O O . SER A 1 263 ? 11.692 -19.452 28.462 1.00 50.16 263 SER A O 1
ATOM 2044 N N . THR A 1 264 ? 13.656 -18.992 27.502 1.00 46.84 264 THR A N 1
ATOM 2045 C CA . THR A 1 264 ? 13.096 -18.489 26.227 1.00 46.84 264 THR A CA 1
ATOM 2046 C C . THR A 1 264 ? 13.898 -19.054 25.058 1.00 46.84 264 THR A C 1
ATOM 2048 O O . THR A 1 264 ? 15.130 -19.138 25.127 1.00 46.84 264 THR A O 1
ATOM 2051 N N . ASP A 1 265 ? 13.174 -19.530 24.045 1.00 59.38 265 ASP A N 1
ATOM 2052 C CA . ASP A 1 265 ? 13.679 -20.258 22.881 1.00 59.38 265 ASP A CA 1
ATOM 2053 C C . ASP A 1 265 ? 14.717 -19.417 22.112 1.00 59.38 265 ASP A C 1
ATOM 2055 O O . ASP A 1 265 ? 14.671 -18.184 22.123 1.00 59.38 265 ASP A O 1
ATOM 2059 N N . SER A 1 266 ? 15.699 -20.050 21.462 1.00 65.44 266 SER A N 1
ATOM 2060 C CA . SER A 1 266 ? 16.780 -19.320 20.771 1.00 65.44 266 SER A CA 1
ATOM 2061 C C . SER A 1 266 ? 16.262 -18.404 19.658 1.00 65.44 266 SER A C 1
ATOM 2063 O O . SER A 1 266 ? 16.892 -17.389 19.364 1.00 65.44 266 SER A O 1
ATOM 2065 N N . VAL A 1 267 ? 15.103 -18.745 19.091 1.00 63.25 267 VAL A N 1
ATOM 2066 C CA . VAL A 1 267 ? 14.424 -18.017 18.011 1.00 63.25 267 VAL A CA 1
ATOM 2067 C C . VAL A 1 267 ? 13.918 -16.647 18.479 1.00 63.25 267 VAL A C 1
ATOM 2069 O O . VAL A 1 267 ? 14.171 -15.645 17.813 1.00 63.25 267 VAL A O 1
ATOM 2072 N N . ASP A 1 268 ? 13.313 -16.559 19.668 1.00 71.44 268 ASP A N 1
ATOM 2073 C CA . ASP A 1 268 ? 12.771 -15.294 20.193 1.00 71.44 268 ASP A CA 1
ATOM 2074 C C . ASP A 1 268 ? 13.878 -14.256 20.444 1.00 71.44 268 ASP A C 1
ATOM 2076 O O . ASP A 1 268 ? 13.694 -13.051 20.253 1.00 71.44 268 ASP A O 1
ATOM 2080 N N . LYS A 1 269 ? 15.076 -14.724 20.820 1.00 77.00 269 LYS A N 1
ATOM 2081 C CA . LYS A 1 269 ? 16.250 -13.858 21.007 1.00 77.00 269 LYS A CA 1
ATOM 2082 C C . LYS A 1 269 ? 16.768 -13.284 19.689 1.00 77.00 269 LYS A C 1
ATOM 2084 O O . LYS A 1 269 ? 17.281 -12.164 19.691 1.00 77.00 269 LYS A O 1
ATOM 2089 N N . GLU A 1 270 ? 16.671 -14.026 18.587 1.00 80.81 270 GLU A N 1
ATOM 2090 C CA . GLU A 1 270 ? 17.062 -13.542 17.258 1.00 80.81 270 GLU A CA 1
ATOM 2091 C C . GLU A 1 270 ? 16.044 -12.545 16.700 1.00 80.81 270 GLU A C 1
ATOM 2093 O O . GLU A 1 270 ? 16.447 -11.472 16.246 1.00 80.81 270 GLU A O 1
ATOM 2098 N N . SER A 1 271 ? 14.744 -12.837 16.814 1.00 80.62 271 SER A N 1
ATOM 2099 C CA . SER A 1 271 ? 13.663 -11.922 16.418 1.00 80.62 271 SER A CA 1
ATOM 2100 C C . SER A 1 271 ? 13.773 -10.570 17.122 1.00 80.62 271 SER A C 1
ATOM 2102 O O . SER A 1 271 ? 13.829 -9.529 16.469 1.00 80.62 271 SER A O 1
ATOM 2104 N N . HIS A 1 272 ? 13.949 -10.573 18.443 1.00 84.25 272 HIS A N 1
ATOM 2105 C CA . HIS A 1 272 ? 14.108 -9.339 19.212 1.00 84.25 272 HIS A CA 1
ATOM 2106 C C . HIS A 1 272 ? 15.367 -8.540 18.815 1.00 84.25 272 HIS A C 1
ATOM 2108 O O . HIS A 1 272 ? 15.342 -7.310 18.750 1.00 84.25 272 HIS A O 1
ATOM 2114 N N . ARG A 1 273 ? 16.487 -9.209 18.493 1.00 87.50 273 ARG A N 1
ATOM 2115 C CA . ARG A 1 273 ? 17.691 -8.528 17.971 1.00 87.50 273 ARG A CA 1
ATOM 2116 C C . ARG A 1 273 ? 17.429 -7.865 16.621 1.00 87.50 273 ARG A C 1
ATOM 2118 O O . ARG A 1 273 ? 17.822 -6.716 16.432 1.00 87.50 273 ARG A O 1
ATOM 2125 N N . LEU A 1 274 ? 16.745 -8.560 15.714 1.00 86.31 274 LEU A N 1
ATOM 2126 C CA . LEU A 1 274 ? 16.348 -8.006 14.423 1.00 86.31 274 LEU A CA 1
ATOM 2127 C C . LEU A 1 274 ? 15.421 -6.794 14.598 1.00 86.31 274 LEU A C 1
ATOM 2129 O O . LEU A 1 274 ? 15.633 -5.772 13.946 1.00 86.31 274 LEU A O 1
ATOM 2133 N N . GLY A 1 275 ? 14.451 -6.868 15.513 1.00 86.25 275 GLY A N 1
ATOM 2134 C CA . GLY A 1 275 ? 13.582 -5.741 15.860 1.00 86.25 275 GLY A CA 1
ATOM 2135 C C . GLY A 1 275 ? 14.376 -4.508 16.298 1.00 86.25 275 GLY A C 1
ATOM 2136 O O . GLY A 1 275 ? 14.175 -3.412 15.771 1.00 86.25 275 GLY A O 1
ATOM 2137 N N . GLN A 1 276 ? 15.376 -4.683 17.168 1.00 86.56 276 GLN A N 1
ATOM 2138 C CA . GLN A 1 276 ? 16.267 -3.589 17.578 1.00 86.56 276 GLN A CA 1
ATOM 2139 C C . GLN A 1 276 ? 17.056 -2.983 16.411 1.00 86.56 276 GLN A C 1
ATOM 2141 O O . GLN A 1 276 ? 17.229 -1.765 16.348 1.00 86.56 276 GLN A O 1
ATOM 2146 N N . GLU A 1 277 ? 17.551 -3.805 15.486 1.00 88.62 277 GLU A N 1
ATOM 2147 C CA . GLU A 1 277 ? 18.251 -3.321 14.292 1.00 88.62 277 GLU A CA 1
ATOM 2148 C C . GLU A 1 277 ? 17.319 -2.525 13.374 1.00 88.62 277 GLU A C 1
ATOM 2150 O O . GLU A 1 277 ? 17.689 -1.443 12.910 1.00 88.62 277 GLU A O 1
ATOM 2155 N N . ILE A 1 278 ? 16.090 -3.005 13.164 1.00 88.31 278 ILE A N 1
ATOM 2156 C CA . ILE A 1 278 ? 15.062 -2.299 12.389 1.00 88.31 278 ILE A CA 1
ATOM 2157 C C . ILE A 1 278 ? 14.752 -0.945 13.029 1.00 88.31 278 ILE A C 1
ATOM 2159 O O . ILE A 1 278 ? 14.787 0.075 12.340 1.00 88.31 278 ILE A O 1
ATOM 2163 N N . HIS A 1 279 ? 14.537 -0.896 14.344 1.00 86.25 279 HIS A N 1
ATOM 2164 C CA . HIS A 1 279 ? 14.268 0.354 15.059 1.00 86.25 279 HIS A CA 1
ATOM 2165 C C . HIS A 1 279 ? 15.440 1.343 15.047 1.00 86.25 279 HIS A C 1
ATOM 2167 O O . HIS A 1 279 ? 15.217 2.549 15.121 1.00 86.25 279 HIS A O 1
ATOM 2173 N N . ARG A 1 280 ? 16.684 0.868 14.914 1.00 86.50 280 ARG A N 1
ATOM 2174 C CA . ARG A 1 280 ? 17.857 1.738 14.716 1.00 86.50 280 ARG A CA 1
ATOM 2175 C C . ARG A 1 280 ? 17.951 2.287 13.297 1.00 86.50 280 ARG A C 1
ATOM 2177 O O . ARG A 1 280 ? 18.454 3.391 13.110 1.00 86.50 280 ARG A O 1
ATOM 2184 N N . MET A 1 281 ? 17.510 1.517 12.303 1.00 85.19 281 MET A N 1
ATOM 2185 C CA . MET A 1 281 ? 17.528 1.938 10.902 1.00 85.19 281 MET A CA 1
ATOM 2186 C C . MET A 1 281 ? 16.390 2.901 10.574 1.00 85.19 281 MET A C 1
ATOM 2188 O O . MET A 1 281 ? 16.584 3.825 9.791 1.00 85.19 281 MET A O 1
ATOM 2192 N N . ILE A 1 282 ? 15.200 2.677 11.130 1.00 85.69 282 ILE A N 1
A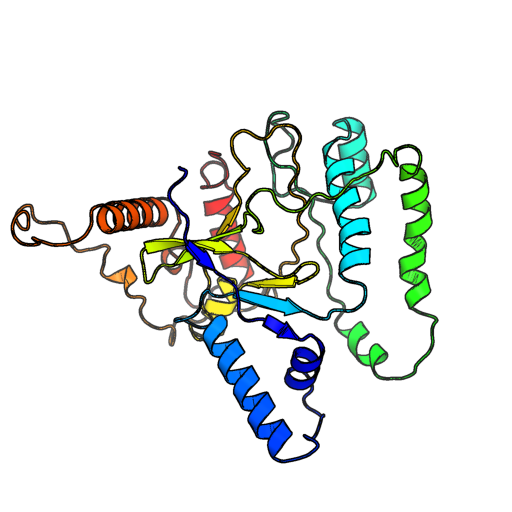TOM 2193 C CA . ILE A 1 282 ? 13.994 3.403 10.743 1.00 85.69 282 ILE A CA 1
ATOM 2194 C C . ILE A 1 282 ? 13.764 4.607 11.666 1.00 85.69 282 ILE A C 1
ATOM 2196 O O . ILE A 1 282 ? 13.598 4.423 12.871 1.00 85.69 282 ILE A O 1
ATOM 2200 N N . PRO A 1 283 ? 13.699 5.842 11.131 1.00 85.62 283 PRO A N 1
ATOM 2201 C CA . PRO A 1 283 ? 13.483 7.023 11.954 1.00 85.62 283 PRO A CA 1
ATOM 2202 C C . PRO A 1 283 ? 12.090 6.999 12.614 1.00 85.62 283 PRO A C 1
ATOM 2204 O O . PRO A 1 283 ? 11.078 6.956 11.896 1.00 85.62 283 PRO A O 1
ATOM 2207 N N . PRO A 1 284 ? 12.011 7.085 13.959 1.00 87.31 284 PRO A N 1
ATOM 2208 C CA . PRO A 1 284 ? 10.744 7.060 14.687 1.00 87.31 284 PRO A CA 1
ATOM 2209 C C . PRO A 1 284 ? 9.765 8.145 14.227 1.00 87.31 284 PRO A C 1
ATOM 2211 O O . PRO A 1 284 ? 10.172 9.237 13.839 1.00 87.31 284 PRO A O 1
ATOM 2214 N N . LEU A 1 285 ? 8.459 7.883 14.322 1.00 89.06 285 LEU A N 1
ATOM 2215 C CA . LEU A 1 285 ? 7.426 8.843 13.912 1.00 89.06 285 LEU A CA 1
ATOM 2216 C C . LEU A 1 285 ? 7.584 10.205 14.613 1.00 89.06 285 LEU A C 1
ATOM 2218 O O . LEU A 1 285 ? 7.615 11.249 13.964 1.00 89.06 285 LEU A O 1
ATOM 2222 N N . PHE A 1 286 ? 7.751 10.200 15.937 1.00 89.31 286 PHE A N 1
ATOM 2223 C CA . PHE A 1 286 ? 7.854 11.422 16.742 1.00 89.31 286 PHE A CA 1
ATOM 2224 C C . PHE A 1 286 ? 9.164 12.195 16.576 1.00 89.31 286 PHE A C 1
ATOM 2226 O O . PHE A 1 286 ? 9.234 13.346 16.995 1.00 89.31 286 PHE A O 1
ATOM 2233 N N . SER A 1 287 ? 10.188 11.624 15.930 1.00 89.19 287 SER A N 1
ATOM 2234 C CA . SER A 1 287 ? 11.365 12.415 15.548 1.00 89.19 287 SER A CA 1
ATOM 2235 C C . SER A 1 287 ? 11.087 13.304 14.327 1.00 89.19 287 SER A C 1
ATOM 2237 O O . SER A 1 287 ? 11.803 14.279 14.096 1.00 89.19 287 SER A O 1
ATOM 2239 N N . ARG A 1 288 ? 10.033 12.987 13.557 1.00 91.25 288 ARG A N 1
ATOM 2240 C CA . ARG A 1 288 ? 9.631 13.670 12.316 1.00 91.25 288 ARG A CA 1
ATOM 2241 C C . ARG A 1 288 ? 8.322 14.451 12.429 1.00 91.25 288 ARG A C 1
ATOM 2243 O O . ARG A 1 288 ? 8.110 15.381 11.653 1.00 91.25 288 ARG A O 1
ATOM 2250 N N . LEU A 1 289 ? 7.449 14.081 13.363 1.00 91.69 289 LEU A N 1
ATOM 2251 C CA . LEU A 1 289 ? 6.139 14.694 13.575 1.00 91.69 289 LEU A CA 1
ATOM 2252 C C . LEU A 1 289 ? 6.211 15.845 14.589 1.00 91.69 289 LEU A C 1
ATOM 2254 O O . LEU A 1 289 ? 6.755 15.690 15.679 1.00 91.69 289 LEU A O 1
ATOM 2258 N N . LYS A 1 290 ? 5.614 16.990 14.249 1.00 92.56 290 LYS A N 1
ATOM 2259 C CA . LYS A 1 290 ? 5.462 18.156 15.131 1.00 92.56 290 LYS A CA 1
ATOM 2260 C C . LYS A 1 290 ? 4.003 18.587 15.174 1.00 92.56 290 LYS A C 1
ATOM 2262 O O . LYS A 1 290 ? 3.312 18.521 14.157 1.00 92.56 290 LYS A O 1
ATOM 2267 N N . ASP A 1 291 ? 3.553 19.051 16.336 1.00 94.12 291 ASP A N 1
ATOM 2268 C CA . ASP A 1 291 ? 2.199 19.585 16.474 1.00 94.12 291 ASP A CA 1
ATOM 2269 C C . ASP A 1 291 ? 1.988 20.786 15.547 1.00 94.12 291 ASP A C 1
ATOM 2271 O O . ASP A 1 291 ? 2.872 21.633 15.398 1.00 94.12 291 ASP A O 1
ATOM 2275 N N . GLY A 1 292 ? 0.829 20.835 14.893 1.00 94.44 292 GLY A N 1
ATOM 2276 C CA . GLY A 1 292 ? 0.476 21.911 13.972 1.00 94.44 292 GLY A CA 1
ATOM 2277 C C . GLY A 1 292 ? 1.165 21.849 12.605 1.00 94.44 292 GLY A C 1
ATOM 2278 O O . GLY A 1 292 ? 0.887 22.707 11.767 1.00 94.44 292 GLY A O 1
ATOM 2279 N N . MET A 1 293 ? 2.019 20.853 12.334 1.00 95.69 293 MET A N 1
ATOM 2280 C CA . MET A 1 293 ? 2.655 20.732 11.021 1.00 95.69 293 MET A CA 1
ATOM 2281 C C . MET A 1 293 ? 1.657 20.298 9.945 1.00 95.69 293 MET A C 1
ATOM 2283 O O . MET A 1 293 ? 0.733 19.521 10.189 1.00 95.69 293 MET A O 1
ATOM 2287 N N . THR A 1 294 ? 1.874 20.768 8.726 1.00 96.69 294 THR A N 1
ATOM 2288 C CA . THR A 1 294 ? 1.122 20.346 7.543 1.00 96.69 294 THR A CA 1
ATOM 2289 C C . THR A 1 294 ? 1.626 19.009 6.996 1.00 96.69 294 THR A C 1
ATOM 2291 O O . THR A 1 294 ? 2.783 18.627 7.196 1.00 96.69 294 THR A O 1
ATOM 2294 N N . PHE A 1 295 ? 0.786 18.316 6.223 1.00 95.25 295 PHE A N 1
ATOM 2295 C CA . PHE A 1 295 ? 1.193 17.136 5.464 1.00 95.25 295 PHE A CA 1
ATOM 2296 C C . PHE A 1 295 ? 2.383 17.444 4.544 1.00 95.25 295 PHE A C 1
ATOM 2298 O O . PHE A 1 295 ? 3.298 16.631 4.444 1.00 95.25 295 PHE A O 1
ATOM 2305 N N . ALA A 1 296 ? 2.430 18.638 3.942 1.00 94.50 296 ALA A N 1
ATOM 2306 C CA . ALA A 1 296 ? 3.564 19.091 3.139 1.00 94.50 296 ALA A CA 1
ATOM 2307 C C . ALA A 1 296 ? 4.895 19.040 3.894 1.00 94.50 296 ALA A C 1
ATOM 2309 O O . ALA A 1 296 ? 5.897 18.515 3.401 1.00 94.50 296 ALA A O 1
ATOM 2310 N N . GLU A 1 297 ? 4.908 19.593 5.104 1.00 95.44 297 GLU A N 1
ATOM 2311 C CA . GLU A 1 297 ? 6.095 19.635 5.949 1.00 95.44 297 GLU A CA 1
ATOM 2312 C C . GLU A 1 297 ? 6.489 18.234 6.409 1.00 95.44 297 GLU A C 1
ATOM 2314 O O . GLU A 1 297 ? 7.671 17.893 6.366 1.00 95.44 297 GLU A O 1
ATOM 2319 N N . PHE A 1 298 ? 5.504 17.410 6.779 1.00 94.75 298 PHE A N 1
ATOM 2320 C CA . PHE A 1 298 ? 5.729 16.038 7.226 1.00 94.75 298 PHE A CA 1
ATOM 2321 C C . PHE A 1 298 ? 6.280 15.159 6.103 1.00 94.75 298 PHE A C 1
ATOM 2323 O O . PHE A 1 298 ? 7.257 14.434 6.298 1.00 94.75 298 PHE A O 1
ATOM 2330 N N . SER A 1 299 ? 5.696 15.262 4.908 1.00 91.94 299 SER A N 1
ATOM 2331 C CA . SER A 1 299 ? 6.133 14.545 3.711 1.00 91.94 299 SER A CA 1
ATOM 2332 C C . SER A 1 299 ? 7.565 14.926 3.333 1.00 91.94 299 SER A C 1
ATOM 2334 O O . SER A 1 299 ? 8.393 14.049 3.078 1.00 91.94 299 SER A O 1
ATOM 2336 N N . ARG A 1 300 ? 7.912 16.220 3.389 1.00 90.25 300 ARG A N 1
ATOM 2337 C CA . ARG A 1 300 ? 9.277 16.697 3.119 1.00 90.25 300 ARG A CA 1
ATOM 2338 C C . ARG A 1 300 ? 10.289 16.181 4.143 1.00 90.25 300 ARG A C 1
ATOM 2340 O O . ARG A 1 300 ? 11.361 15.726 3.746 1.00 90.25 300 ARG A O 1
ATOM 2347 N N . GLU A 1 301 ? 9.965 16.253 5.433 1.00 90.12 301 GLU A N 1
ATOM 2348 C CA . GLU A 1 301 ? 10.847 15.766 6.502 1.00 90.12 301 GLU A CA 1
ATOM 2349 C C . GLU A 1 301 ? 11.067 14.252 6.380 1.00 90.12 301 GLU A C 1
ATOM 2351 O O . GLU A 1 301 ? 12.200 13.776 6.397 1.00 90.12 301 GLU A O 1
ATOM 2356 N N . THR A 1 302 ? 9.994 13.502 6.137 1.00 87.62 302 THR A N 1
ATOM 2357 C CA . THR A 1 302 ? 10.038 12.048 5.951 1.00 87.62 302 THR A CA 1
ATOM 2358 C C . THR A 1 302 ? 10.840 11.664 4.713 1.00 87.62 302 THR A C 1
ATOM 2360 O O . THR A 1 302 ? 11.799 10.901 4.810 1.00 87.62 302 THR A O 1
ATOM 2363 N N . THR A 1 303 ? 10.534 12.251 3.555 1.00 83.25 303 THR A N 1
ATOM 2364 C CA . THR A 1 303 ? 11.237 11.960 2.296 1.00 83.25 303 THR A CA 1
ATOM 2365 C C . THR A 1 303 ? 12.734 12.224 2.419 1.00 83.25 303 THR A C 1
ATOM 2367 O O . THR A 1 303 ? 13.539 11.429 1.942 1.00 83.25 303 THR A O 1
ATOM 2370 N N . LYS A 1 304 ? 13.134 13.300 3.107 1.00 80.00 304 LYS A N 1
ATOM 2371 C CA . LYS A 1 304 ? 14.548 13.607 3.346 1.00 80.00 304 LYS A CA 1
ATOM 2372 C C . LYS A 1 304 ? 15.257 12.504 4.137 1.00 80.00 304 LYS A C 1
ATOM 2374 O O . LYS A 1 304 ? 16.398 12.185 3.815 1.00 80.00 304 LYS A O 1
ATOM 2379 N N . GLN A 1 305 ? 14.609 11.923 5.145 1.00 77.69 305 GLN A N 1
ATOM 2380 C CA . GLN A 1 305 ? 15.219 10.886 5.983 1.00 77.69 305 GLN A CA 1
ATOM 2381 C C . GLN A 1 305 ? 15.263 9.506 5.311 1.00 77.69 305 GLN A C 1
ATOM 2383 O O . GLN A 1 305 ? 16.168 8.724 5.592 1.00 77.69 305 GLN A O 1
ATOM 2388 N N . TYR A 1 306 ? 14.345 9.215 4.386 1.00 72.50 306 TYR A N 1
ATOM 2389 C CA . TYR A 1 306 ? 14.359 7.956 3.632 1.00 72.50 306 TYR A CA 1
ATOM 2390 C C . TYR A 1 306 ? 15.182 8.035 2.338 1.00 72.50 306 TYR A C 1
ATOM 2392 O O . TYR A 1 306 ? 15.992 7.151 2.080 1.00 72.50 306 TYR A O 1
ATOM 2400 N N . TYR A 1 307 ? 15.028 9.100 1.550 1.00 65.81 307 TYR A N 1
ATOM 2401 C CA . TYR A 1 307 ? 15.564 9.214 0.183 1.00 65.81 307 TYR A CA 1
ATOM 2402 C C . TYR A 1 307 ? 16.600 10.331 -0.005 1.00 65.81 307 TYR A C 1
ATOM 2404 O O . TYR A 1 307 ? 17.127 10.504 -1.105 1.00 65.81 307 TYR A O 1
ATOM 2412 N N . GLY A 1 308 ? 16.897 11.121 1.033 1.00 61.03 308 GLY A N 1
ATOM 2413 C CA . GLY A 1 308 ? 17.974 12.113 0.975 1.00 61.03 308 GLY A CA 1
ATOM 2414 C C . GLY A 1 308 ? 19.344 11.467 0.742 1.00 61.03 308 GLY A C 1
ATOM 2415 O O . GLY A 1 308 ? 19.491 10.254 0.824 1.00 61.03 308 GLY A O 1
ATOM 2416 N N . GLY A 1 309 ? 20.383 12.272 0.491 1.00 56.66 309 GLY A N 1
ATOM 2417 C CA . GLY A 1 309 ? 21.735 11.758 0.197 1.00 56.66 309 GLY A CA 1
ATOM 2418 C C . GLY A 1 309 ? 22.375 10.899 1.303 1.00 56.66 309 GLY A C 1
ATOM 2419 O O . GLY A 1 309 ? 23.369 10.229 1.047 1.00 56.66 309 GLY A O 1
ATOM 2420 N N . SER A 1 310 ? 21.807 10.915 2.511 1.00 61.28 310 SER A N 1
ATOM 2421 C CA . SER A 1 310 ? 22.163 10.066 3.655 1.00 61.28 310 SER A CA 1
ATOM 2422 C C . SER A 1 310 ? 20.963 9.255 4.173 1.00 61.28 310 SER A C 1
ATOM 2424 O O . SER A 1 310 ? 20.924 8.903 5.350 1.00 61.28 310 SER A O 1
ATOM 2426 N N . GLY A 1 311 ? 19.933 9.075 3.347 1.00 59.59 311 GLY A N 1
ATOM 2427 C CA . GLY A 1 311 ? 18.680 8.439 3.730 1.00 59.59 311 GLY A CA 1
ATOM 2428 C C . GLY A 1 311 ? 18.773 6.916 3.762 1.00 59.59 311 GLY A C 1
ATOM 2429 O O . GLY A 1 311 ? 19.646 6.303 3.149 1.00 59.59 311 GLY A O 1
ATOM 2430 N N . THR A 1 312 ? 17.847 6.277 4.467 1.00 59.03 312 THR A N 1
ATOM 2431 C CA . THR A 1 312 ? 17.853 4.817 4.675 1.00 59.03 312 THR A CA 1
ATOM 2432 C C . THR A 1 312 ? 17.759 4.001 3.378 1.00 59.03 312 THR A C 1
ATOM 2434 O O . THR A 1 312 ? 18.262 2.880 3.325 1.00 59.03 312 THR A O 1
ATOM 2437 N N . GLN A 1 313 ? 17.171 4.562 2.317 1.00 62.00 313 GLN A N 1
ATOM 2438 C CA . GLN A 1 313 ? 17.049 3.940 0.994 1.00 62.00 313 GLN A CA 1
ATOM 2439 C C . GLN A 1 313 ? 18.188 4.319 0.034 1.00 62.00 313 GLN A C 1
ATOM 2441 O O . GLN A 1 313 ? 18.325 3.690 -1.009 1.00 62.00 313 GLN A O 1
ATOM 2446 N N . SER A 1 314 ? 19.021 5.321 0.347 1.00 55.31 314 SER A N 1
ATOM 2447 C CA . SER A 1 314 ? 20.138 5.716 -0.531 1.00 55.31 314 SER A CA 1
ATOM 2448 C C . SER A 1 314 ? 21.383 4.838 -0.367 1.00 55.31 314 SER A C 1
ATOM 2450 O O . SER A 1 314 ? 22.293 4.914 -1.187 1.00 55.31 314 SER A O 1
ATOM 2452 N N . VAL A 1 315 ? 21.442 4.048 0.709 1.00 53.00 315 VAL A N 1
ATOM 2453 C CA . VAL A 1 315 ? 22.580 3.183 1.074 1.00 53.00 315 VAL A CA 1
ATOM 2454 C C . VAL A 1 315 ? 22.387 1.736 0.576 1.00 53.00 315 VAL A C 1
ATOM 2456 O O . VAL A 1 315 ? 23.274 0.906 0.752 1.00 53.00 315 VAL A O 1
ATOM 2459 N N . ARG A 1 316 ? 21.241 1.429 -0.048 1.00 48.84 316 ARG A N 1
ATOM 2460 C CA . ARG A 1 316 ? 20.889 0.098 -0.567 1.00 48.84 316 ARG A CA 1
ATOM 2461 C C . ARG A 1 316 ? 21.029 -0.008 -2.082 1.00 48.84 316 ARG A C 1
ATOM 2463 O O . ARG A 1 316 ? 20.720 0.980 -2.786 1.00 48.84 316 ARG A O 1
#

Radius of gyration: 22.71 Å; Cα contacts (8 Å, |Δi|>4): 311; chains: 1; bounding box: 59×43×68 Å

Secondary structure (DSSP, 8-state):
----PEEE-PPEEEHHHHHHHH-TT---SSHHHHHHHHHHHHHHHHHHSTTS-SEEEEE--TTHHHHHHHHHHHHHHHHHS-HHHHHHHHHHTT-B-SS-TT-TT-S----B------GGGTTGGGS---TTSTTTGGGGHHHHHHTGGG-----PPPPTTSS-SEEEEETTTTEEEEE---TTPEEEE--HHHHHHTTTSS---EEEE-PPTT--S-------------TTPBP--TTSPPPTTSSTTS----TT--S------HHHHHHHHHHHHHHHHSPPHHHH--TT-BHHHHHHHHHHHHHSTTSTTTT-

pLDDT: mean 77.2, std 20.08, range [32.34, 97.94]

Sequence (316 aa):
MEGESEVIEPFELHHSDLLLLSSPSSSPSGPGEIEWLESVSRAVMKALGPSGPGLLAITGVERALELRRSLLSLSRRLALLDNDDRRRVLKDHGLGTDVSLKNPDRSVSSFVLHLNYLEDSILDLTSDGSSHEFEEMAVHEKELYILMPFMSYNIEYSPPGGHTYLQLFDANTDKILVVKTPPASFIVQVGESADILSKGKLRSTLHSVYKPMGLENVSRDTFVLFLQPAWNKTFSISDYPPTASTESSEKSISTEEMSEAISTDSVDKESHRLGQEIHRMIPPLFSRLKDGMTFAEFSRETTKQYYGGSGTQSVR

Mean predicted aligned error: 11.79 Å

Nearest PDB structures (foldseek):
  8ptv-assembly1_A  TM=8.569E-01  e=1.407E-01  Aspergillus nidulans FGSC A4
  6ttn-assembly1_A  TM=4.373E-01  e=2.521E-02  Datura metel
  8bsw-assembly1_A  TM=8.644E-01  e=2.162E-01  Aspergillus nidulans FGSC A4
  8p7p-assembly1_A  TM=8.468E-01  e=2.599E-01  Aspergillus nidulans FGSC A4
  8bsv-assembly1_A  TM=8.618E-01  e=4.802E-01  Aspergillus nidulans FGSC A4